Protein AF-A0A023G3I1-F1 (afdb_monomer_lite)

Structure (mmCIF, N/CA/C/O backbone):
data_AF-A0A023G3I1-F1
#
_entry.id   AF-A0A023G3I1-F1
#
loop_
_atom_site.group_PDB
_atom_site.id
_atom_site.type_symbol
_atom_site.label_atom_id
_atom_site.label_alt_id
_atom_site.label_comp_id
_atom_site.label_asym_id
_atom_site.label_entity_id
_atom_site.label_seq_id
_atom_site.pdbx_PDB_ins_code
_atom_site.Cartn_x
_atom_site.Cartn_y
_atom_site.Cartn_z
_atom_site.occupancy
_atom_site.B_iso_or_equiv
_atom_site.auth_seq_id
_atom_site.auth_comp_id
_atom_site.auth_asym_id
_atom_site.auth_atom_id
_atom_site.pdbx_PDB_model_num
ATOM 1 N N . MET A 1 1 ? 10.566 -3.984 13.134 1.00 73.31 1 MET A N 1
ATOM 2 C CA . MET A 1 1 ? 9.507 -3.634 12.156 1.00 73.31 1 MET A CA 1
ATOM 3 C C . MET A 1 1 ? 8.783 -4.906 11.711 1.00 73.31 1 MET A C 1
ATOM 5 O O . MET A 1 1 ? 9.075 -5.399 10.631 1.00 73.31 1 MET A O 1
ATOM 9 N N . LYS A 1 2 ? 7.915 -5.485 12.560 1.00 87.06 2 LYS A N 1
ATOM 10 C CA . LYS A 1 2 ? 7.161 -6.708 12.201 1.00 87.06 2 LYS A CA 1
ATOM 11 C C . LYS A 1 2 ? 6.083 -6.416 11.147 1.00 87.06 2 LYS A C 1
ATOM 13 O O . LYS A 1 2 ? 5.958 -7.167 10.194 1.00 87.06 2 LYS A O 1
ATOM 18 N N . VAL A 1 3 ? 5.395 -5.282 11.287 1.00 86.88 3 VAL A N 1
ATOM 19 C CA . VAL A 1 3 ? 4.489 -4.703 10.282 1.00 86.88 3 VAL A CA 1
ATOM 20 C C . VAL A 1 3 ? 5.181 -3.506 9.630 1.00 86.88 3 VAL A C 1
ATOM 22 O O . VAL A 1 3 ? 5.927 -2.775 10.297 1.00 86.88 3 VAL A O 1
ATOM 25 N N . ARG A 1 4 ? 4.988 -3.325 8.322 1.00 85.56 4 ARG A N 1
ATOM 26 C CA . ARG A 1 4 ? 5.581 -2.235 7.538 1.00 85.56 4 ARG A CA 1
ATOM 27 C C . ARG A 1 4 ? 4.666 -1.826 6.386 1.00 85.56 4 ARG A C 1
ATOM 29 O O . ARG A 1 4 ? 3.837 -2.616 5.969 1.00 85.56 4 ARG A O 1
ATOM 36 N N . GLY A 1 5 ? 4.916 -0.639 5.837 1.00 81.12 5 GLY A N 1
ATOM 37 C CA . GLY A 1 5 ? 4.054 -0.013 4.834 1.00 81.12 5 GLY A CA 1
ATOM 38 C C . GLY A 1 5 ? 3.003 0.854 5.518 1.00 81.12 5 GLY A C 1
ATOM 39 O O . GLY A 1 5 ? 2.384 0.421 6.489 1.00 81.12 5 GLY A O 1
ATOM 40 N N . ALA A 1 6 ? 2.884 2.112 5.089 1.00 77.44 6 ALA A N 1
ATOM 41 C CA . ALA A 1 6 ? 2.037 3.083 5.778 1.00 77.44 6 ALA A CA 1
ATOM 42 C C . ALA A 1 6 ? 0.559 2.639 5.847 1.00 77.44 6 ALA A C 1
ATOM 44 O O . ALA A 1 6 ? 0.009 2.694 6.951 1.00 77.44 6 ALA A O 1
ATOM 45 N N . PRO A 1 7 ? -0.046 2.093 4.770 1.00 83.25 7 PRO A N 1
ATOM 46 C CA . PRO A 1 7 ? -1.411 1.574 4.837 1.00 83.25 7 PRO A CA 1
ATOM 47 C C . PRO A 1 7 ? -1.536 0.355 5.762 1.00 83.25 7 PRO A C 1
ATOM 49 O O . PRO A 1 7 ? -2.374 0.348 6.660 1.00 83.25 7 PRO A O 1
ATOM 52 N N . ALA A 1 8 ? -0.639 -0.635 5.654 1.00 88.44 8 ALA A N 1
ATOM 53 C CA . ALA A 1 8 ? -0.682 -1.824 6.515 1.00 88.44 8 ALA A CA 1
ATOM 54 C C . ALA A 1 8 ? -0.529 -1.493 8.012 1.00 88.44 8 ALA A C 1
ATOM 56 O O . ALA A 1 8 ? -1.187 -2.099 8.854 1.00 88.44 8 ALA A O 1
ATOM 57 N N . ILE A 1 9 ? 0.315 -0.516 8.362 1.00 88.56 9 ILE A N 1
ATOM 58 C CA . ILE A 1 9 ? 0.455 -0.045 9.749 1.00 88.56 9 ILE A CA 1
ATOM 59 C C . ILE A 1 9 ? -0.865 0.549 10.256 1.00 88.56 9 ILE A C 1
ATOM 61 O O . ILE A 1 9 ? -1.265 0.247 11.379 1.00 88.56 9 ILE A O 1
ATOM 65 N N . ALA A 1 10 ? -1.540 1.365 9.442 1.00 89.62 10 ALA A N 1
ATOM 66 C CA . ALA A 1 10 ? -2.826 1.955 9.801 1.00 89.62 10 ALA A CA 1
ATOM 67 C C . ALA A 1 10 ? -3.911 0.883 9.987 1.00 89.62 10 ALA A C 1
ATOM 69 O O . ALA A 1 10 ? -4.636 0.923 10.978 1.00 89.62 10 ALA A O 1
ATOM 70 N N . MET A 1 11 ? -3.971 -0.112 9.098 1.00 94.00 11 MET A N 1
ATOM 71 C CA . MET A 1 11 ? -4.949 -1.202 9.191 1.00 94.00 11 MET A CA 1
ATOM 72 C C . MET A 1 11 ? -4.707 -2.103 10.400 1.00 94.00 11 MET A C 1
ATOM 74 O O . MET A 1 11 ? -5.644 -2.417 11.126 1.00 94.00 11 MET A O 1
ATOM 78 N N . VAL A 1 12 ? -3.453 -2.467 10.690 1.00 95.50 12 VAL A N 1
ATOM 79 C CA . VAL A 1 12 ? -3.134 -3.235 11.905 1.00 95.50 12 VAL A CA 1
ATOM 80 C C . VAL A 1 12 ? -3.493 -2.451 13.168 1.00 95.50 12 VAL A C 1
ATOM 82 O O . VAL A 1 12 ? -3.959 -3.046 14.135 1.00 95.50 12 VAL A O 1
ATOM 85 N N . ALA A 1 13 ? -3.311 -1.130 13.172 1.00 95.19 13 ALA A N 1
ATOM 86 C CA . ALA A 1 13 ? -3.709 -0.287 14.294 1.00 95.19 13 ALA A CA 1
ATOM 87 C C . ALA A 1 13 ? -5.241 -0.224 14.462 1.00 95.19 13 ALA A C 1
ATOM 89 O O . ALA A 1 13 ? -5.727 -0.410 15.576 1.00 95.19 13 ALA A O 1
ATOM 90 N N . ALA A 1 14 ? -5.994 -0.029 13.374 1.00 96.00 14 ALA A N 1
ATOM 91 C CA . ALA A 1 14 ? -7.459 0.000 13.392 1.00 96.00 14 ALA A CA 1
ATOM 92 C C . ALA A 1 14 ? -8.057 -1.344 13.842 1.00 96.00 14 ALA A C 1
ATOM 94 O O . ALA A 1 14 ? -8.864 -1.397 14.769 1.00 96.00 14 ALA A O 1
ATOM 95 N N . LEU A 1 15 ? -7.603 -2.447 13.243 1.00 97.38 15 LEU A N 1
ATOM 96 C CA . LEU A 1 15 ? -8.070 -3.793 13.582 1.00 97.38 15 LEU A CA 1
ATOM 97 C C . LEU A 1 15 ? -7.596 -4.235 14.970 1.00 97.38 15 LEU A C 1
ATOM 99 O O . LEU A 1 15 ? -8.317 -4.935 15.674 1.00 97.38 15 LEU A O 1
ATOM 103 N N . GLY A 1 16 ? -6.405 -3.806 15.393 1.00 97.38 16 GLY A N 1
ATOM 104 C CA . GLY A 1 16 ? -5.906 -4.034 16.747 1.00 97.38 16 GLY A CA 1
ATOM 105 C C . GLY A 1 16 ? -6.778 -3.355 17.802 1.00 97.38 16 GLY A C 1
ATOM 106 O O . GLY A 1 16 ? -7.106 -3.978 18.810 1.00 97.38 16 GLY A O 1
ATOM 107 N N . LEU A 1 17 ? -7.212 -2.116 17.541 1.00 97.31 17 LEU A N 1
ATOM 108 C CA . LEU A 1 17 ? -8.183 -1.415 18.379 1.00 97.31 17 LEU A CA 1
ATOM 109 C C . LEU A 1 17 ? -9.525 -2.159 18.414 1.00 97.31 17 LEU A C 1
ATOM 111 O O . LEU A 1 17 ? -10.039 -2.415 19.498 1.00 97.31 17 LEU A O 1
ATOM 115 N N . ALA A 1 18 ? -10.075 -2.549 17.261 1.00 97.25 18 ALA A N 1
ATOM 116 C CA . ALA A 1 18 ? -11.332 -3.300 17.204 1.00 97.25 18 ALA A CA 1
ATOM 117 C C . ALA A 1 18 ? -11.249 -4.624 17.988 1.00 97.25 18 ALA A C 1
ATOM 119 O O . ALA A 1 18 ? -12.118 -4.929 18.805 1.00 97.25 18 ALA A O 1
ATOM 120 N N . ALA A 1 19 ? -10.152 -5.370 17.828 1.00 97.56 19 ALA A N 1
ATOM 121 C CA . ALA A 1 19 ? -9.906 -6.604 18.566 1.00 97.56 19 ALA A CA 1
ATOM 122 C C . ALA A 1 19 ? -9.787 -6.376 20.085 1.00 97.56 19 ALA A C 1
ATOM 124 O O . ALA A 1 19 ? -10.274 -7.198 20.864 1.00 97.56 19 ALA A O 1
ATOM 125 N N . GLU A 1 20 ? -9.171 -5.271 20.523 1.00 97.38 20 GLU A N 1
ATOM 126 C CA . GLU A 1 20 ? -9.146 -4.879 21.938 1.00 97.38 20 GLU A CA 1
ATOM 127 C C . GLU A 1 20 ? -10.561 -4.577 22.450 1.00 97.38 20 GLU A C 1
ATOM 129 O O . GLU A 1 20 ? -10.958 -5.077 23.505 1.00 97.38 20 GLU A O 1
ATOM 134 N N . LEU A 1 21 ? -11.349 -3.806 21.697 1.00 96.56 21 LEU A N 1
ATOM 135 C CA . LEU A 1 21 ? -12.705 -3.414 22.087 1.00 96.56 21 LEU A CA 1
ATOM 136 C C . LEU A 1 21 ? -13.648 -4.612 22.230 1.00 96.56 21 LEU A C 1
ATOM 138 O O . LEU A 1 21 ? -14.442 -4.640 23.170 1.00 96.56 21 LEU A O 1
ATOM 142 N N . CYS A 1 22 ? -13.522 -5.618 21.362 1.00 93.19 22 CYS A N 1
ATOM 143 C CA . CYS A 1 22 ? -14.286 -6.866 21.447 1.00 93.19 22 CYS A CA 1
ATOM 144 C C . CYS A 1 22 ? -13.955 -7.701 22.695 1.00 93.19 22 CYS A C 1
ATOM 146 O O . CYS A 1 22 ? -14.758 -8.533 23.108 1.00 93.19 22 CYS A O 1
ATOM 148 N N . ARG A 1 23 ? -12.772 -7.505 23.291 1.00 94.38 23 ARG A N 1
ATOM 149 C CA . ARG A 1 23 ? -12.299 -8.251 24.471 1.00 94.38 23 ARG A CA 1
ATOM 150 C C . ARG A 1 23 ? -12.397 -7.461 25.772 1.00 94.38 23 ARG A C 1
ATOM 152 O O . ARG A 1 23 ? -12.208 -8.034 26.840 1.00 94.38 23 ARG A O 1
ATOM 159 N N . THR A 1 24 ? -12.634 -6.159 25.682 1.00 93.00 24 THR A N 1
ATOM 160 C CA . THR A 1 24 ? -12.740 -5.276 26.842 1.00 93.00 24 THR A CA 1
ATOM 161 C C . THR A 1 24 ? -14.155 -5.345 27.407 1.00 93.00 24 THR A C 1
ATOM 163 O O . THR A 1 24 ? -15.130 -5.403 26.654 1.00 93.00 24 THR A O 1
ATOM 166 N N . GLU A 1 25 ? -14.295 -5.317 28.731 1.00 95.31 25 GLU A N 1
ATOM 167 C CA . GLU A 1 25 ? -15.607 -5.178 29.371 1.00 95.31 25 GLU A CA 1
ATOM 168 C C . GLU A 1 25 ? -16.316 -3.910 28.877 1.00 95.31 25 GLU A C 1
ATOM 170 O O . GLU A 1 25 ? -15.683 -2.905 28.548 1.00 95.31 25 GLU A O 1
ATOM 175 N N . LEU A 1 26 ? -17.640 -3.978 28.731 1.00 94.00 26 LEU A N 1
ATOM 176 C CA . LEU A 1 26 ? -18.409 -2.855 28.200 1.00 94.00 26 LEU A CA 1
ATOM 177 C C . LEU A 1 26 ? -18.370 -1.688 29.193 1.00 94.00 26 LEU A C 1
ATOM 179 O O . LEU A 1 26 ? -18.782 -1.881 30.336 1.00 94.00 26 LEU A O 1
ATOM 183 N N . PRO A 1 27 ? -17.899 -0.493 28.781 1.00 94.44 27 PRO A N 1
ATOM 184 C CA . PRO A 1 27 ? -17.930 0.676 29.650 1.00 94.44 27 PRO A CA 1
ATOM 185 C C . PRO A 1 27 ? -19.356 1.025 30.082 1.00 94.44 27 PRO A C 1
ATOM 187 O O . PRO A 1 27 ? -20.324 0.712 29.383 1.00 94.44 27 PRO A O 1
ATOM 190 N N . SER A 1 28 ? -19.486 1.731 31.206 1.00 94.12 28 SER A N 1
ATOM 191 C CA . SER A 1 28 ? -20.797 2.051 31.791 1.00 94.12 28 SER A CA 1
ATOM 192 C C . SER A 1 28 ? -21.556 3.091 30.966 1.00 94.12 28 SER A C 1
ATOM 194 O O . SER A 1 28 ? -22.778 3.210 31.055 1.00 94.12 28 SER A O 1
ATOM 196 N N . SER A 1 29 ? -20.834 3.857 30.144 1.00 96.56 29 SER A N 1
ATOM 197 C CA . SER A 1 29 ? -21.391 4.923 29.324 1.00 96.56 29 SER A CA 1
ATOM 198 C C . SER A 1 29 ? -20.689 5.051 27.970 1.00 96.56 29 SER A C 1
ATOM 200 O O . SER A 1 29 ? -19.546 4.635 27.770 1.00 96.56 29 SER A O 1
ATOM 202 N N . ARG A 1 30 ? -21.373 5.693 27.015 1.00 96.75 30 ARG A N 1
ATOM 203 C CA . ARG A 1 30 ? -20.790 6.036 25.707 1.00 96.75 30 ARG A CA 1
ATOM 204 C C . ARG A 1 30 ? -19.636 7.030 25.821 1.00 96.75 30 ARG A C 1
ATOM 206 O O . ARG A 1 30 ? -18.701 6.955 25.033 1.00 96.75 30 ARG A O 1
ATOM 213 N N . ALA A 1 31 ? -19.685 7.924 26.808 1.00 96.44 31 ALA A N 1
ATOM 214 C CA . ALA A 1 31 ? -18.613 8.877 27.076 1.00 96.44 31 ALA A CA 1
ATOM 215 C C . ALA A 1 31 ? -17.332 8.166 27.541 1.00 96.44 31 ALA A C 1
ATOM 217 O O . ALA A 1 31 ? -16.248 8.476 27.053 1.00 96.44 31 ALA A O 1
ATOM 218 N N . GLU A 1 32 ? -17.455 7.164 28.417 1.00 97.31 32 GLU A N 1
ATOM 219 C CA . GLU A 1 32 ? -16.317 6.333 28.831 1.00 97.31 32 GLU A CA 1
ATOM 220 C C . GLU A 1 32 ? -15.738 5.531 27.664 1.00 97.31 32 GLU A C 1
ATOM 222 O O . GLU A 1 32 ? -14.518 5.485 27.502 1.00 97.31 32 GLU A O 1
ATOM 227 N N . LEU A 1 33 ? -16.593 4.942 26.818 1.00 97.88 33 LEU A N 1
ATOM 228 C CA . LEU A 1 33 ? -16.140 4.243 25.614 1.00 97.88 33 LEU A CA 1
ATOM 229 C C . LEU A 1 33 ? -15.404 5.192 24.657 1.00 97.88 33 LEU A C 1
ATOM 231 O O . LEU A 1 33 ? -14.330 4.848 24.165 1.00 97.88 33 LEU A O 1
ATOM 235 N N . ALA A 1 34 ? -15.933 6.396 24.431 1.00 97.94 34 ALA A N 1
ATOM 236 C CA . ALA A 1 34 ? -15.285 7.398 23.593 1.00 97.94 34 ALA A CA 1
ATOM 237 C C . ALA A 1 34 ? -13.909 7.803 24.140 1.00 97.94 34 ALA A C 1
ATOM 239 O O . ALA A 1 34 ? -12.920 7.787 23.407 1.00 97.94 34 ALA A O 1
ATOM 240 N N . ALA A 1 35 ? -13.820 8.097 25.441 1.00 97.88 35 ALA A N 1
ATOM 241 C CA . ALA A 1 35 ? -12.566 8.456 26.098 1.00 97.88 35 ALA A CA 1
ATOM 242 C C . ALA A 1 35 ? -11.530 7.321 26.031 1.00 97.88 35 ALA A C 1
ATOM 244 O O . ALA A 1 35 ? -10.345 7.568 25.787 1.00 97.88 35 ALA A O 1
ATOM 245 N N . LEU A 1 36 ? -11.970 6.069 26.205 1.00 97.69 36 LEU A N 1
ATOM 246 C CA . LEU A 1 36 ? -11.118 4.893 26.052 1.00 97.69 36 LEU A CA 1
ATOM 247 C C . LEU A 1 36 ? -10.544 4.806 24.634 1.00 97.69 36 LEU A C 1
ATOM 249 O O . LEU A 1 36 ? -9.332 4.638 24.483 1.00 97.69 36 LEU A O 1
ATOM 253 N N . VAL A 1 37 ? -11.394 4.936 23.612 1.00 98.06 37 VAL A N 1
ATOM 254 C CA . VAL A 1 37 ? -10.972 4.839 22.210 1.00 98.06 37 VAL A CA 1
ATOM 255 C C . VAL A 1 37 ? -10.009 5.965 21.847 1.00 98.06 37 VAL A C 1
ATOM 257 O O . VAL A 1 37 ? -8.931 5.679 21.329 1.00 98.06 37 VAL A O 1
ATOM 260 N N . HIS A 1 38 ? -10.317 7.218 22.190 1.00 98.25 38 HIS A N 1
ATOM 261 C CA . HIS A 1 38 ? -9.416 8.351 21.941 1.00 98.25 38 HIS A CA 1
ATOM 262 C C . HIS A 1 38 ? -8.043 8.149 22.580 1.00 98.25 38 HIS A C 1
ATOM 264 O O . HIS A 1 38 ? -7.023 8.281 21.905 1.00 98.25 38 HIS A O 1
ATOM 270 N N . LYS A 1 39 ? -8.000 7.688 23.836 1.00 97.94 39 LYS A N 1
ATOM 271 C CA . LYS A 1 39 ? -6.738 7.356 24.514 1.00 97.94 39 LYS A CA 1
ATOM 272 C C . LYS A 1 39 ? -5.925 6.300 23.754 1.00 97.94 39 LYS A C 1
ATOM 274 O O . LYS A 1 39 ? -4.696 6.377 23.718 1.00 97.94 39 LYS A O 1
ATOM 279 N N . ARG A 1 40 ? -6.579 5.294 23.160 1.00 97.50 40 ARG A N 1
ATOM 280 C CA . ARG A 1 40 ? -5.902 4.269 22.345 1.00 97.50 40 ARG A CA 1
ATOM 281 C C . ARG A 1 40 ? -5.410 4.818 21.017 1.00 97.50 40 ARG A C 1
ATOM 283 O O . ARG A 1 40 ? -4.278 4.528 20.640 1.00 97.50 40 ARG A O 1
ATOM 290 N N . LEU A 1 41 ? -6.212 5.635 20.341 1.00 96.44 41 LEU A N 1
ATOM 291 C CA . LEU A 1 41 ? -5.818 6.297 19.099 1.00 96.44 41 LEU A CA 1
ATOM 292 C C . LEU A 1 41 ? -4.606 7.215 19.316 1.00 96.44 41 LEU A C 1
ATOM 294 O O . LEU A 1 41 ? -3.661 7.182 18.526 1.00 96.44 41 LEU A O 1
ATOM 298 N N . ASP A 1 42 ? -4.580 7.966 20.419 1.00 95.06 42 ASP A N 1
ATOM 299 C CA . ASP A 1 42 ? -3.438 8.795 20.816 1.00 95.06 42 ASP A CA 1
ATOM 300 C C . ASP A 1 42 ? -2.174 7.974 21.040 1.00 95.06 42 ASP A C 1
ATOM 302 O O . ASP A 1 42 ? -1.121 8.303 20.492 1.00 95.06 42 ASP A O 1
ATOM 306 N N . TYR A 1 43 ? -2.285 6.862 21.767 1.00 95.69 43 TYR A N 1
ATOM 307 C CA . TYR A 1 43 ? -1.167 5.947 21.956 1.00 95.69 43 TYR A CA 1
ATOM 308 C C . TYR A 1 43 ? -0.672 5.358 20.626 1.00 95.69 43 TYR A C 1
ATOM 310 O O . TYR A 1 43 ? 0.529 5.391 20.349 1.00 95.69 43 TYR A O 1
ATOM 318 N N . LEU A 1 44 ? -1.575 4.877 19.764 1.00 94.56 44 LEU A N 1
ATOM 319 C CA . LEU A 1 44 ? -1.226 4.275 18.474 1.00 94.56 44 LEU A CA 1
ATOM 320 C C . LEU A 1 44 ? -0.454 5.250 17.577 1.00 94.56 44 LEU A C 1
ATOM 322 O O . LEU A 1 44 ? 0.553 4.846 16.986 1.00 94.56 44 LEU A O 1
ATOM 326 N N . LYS A 1 45 ? -0.844 6.534 17.537 1.00 90.81 45 LYS A N 1
ATOM 327 C CA . LYS A 1 45 ? -0.146 7.590 16.772 1.00 90.81 45 LYS A CA 1
ATOM 328 C C . LYS A 1 45 ? 1.338 7.725 17.139 1.00 90.81 45 LYS A C 1
ATOM 330 O O . LYS A 1 45 ? 2.145 8.058 16.272 1.00 90.81 45 LYS A O 1
ATOM 335 N N . THR A 1 46 ? 1.727 7.416 18.378 1.00 90.62 46 THR A N 1
ATOM 336 C CA . THR A 1 46 ? 3.133 7.512 18.824 1.00 90.62 46 THR A CA 1
ATOM 337 C C . THR A 1 46 ? 4.054 6.454 18.204 1.00 90.62 46 THR A C 1
ATOM 339 O O . THR A 1 46 ? 5.273 6.613 18.212 1.00 90.62 46 THR A O 1
ATOM 342 N N . SER A 1 47 ? 3.497 5.382 17.629 1.00 89.56 47 SER A N 1
ATOM 343 C CA . SER A 1 47 ? 4.283 4.235 17.158 1.00 89.56 47 SER A CA 1
ATOM 344 C C . SER A 1 47 ? 5.155 4.534 15.930 1.00 89.56 47 SER A C 1
ATOM 346 O O . SER A 1 47 ? 6.264 4.002 15.823 1.00 89.56 47 SER A O 1
ATOM 348 N N . ARG A 1 48 ? 4.672 5.361 14.988 1.00 80.69 48 ARG A N 1
ATOM 349 C CA . ARG A 1 48 ? 5.365 5.713 13.732 1.00 80.69 48 ARG A CA 1
ATOM 350 C C . ARG A 1 48 ? 4.940 7.096 13.203 1.00 80.69 48 ARG A C 1
ATOM 352 O O . ARG A 1 48 ? 4.102 7.171 12.305 1.00 80.69 48 ARG A O 1
ATOM 359 N N . PRO A 1 49 ? 5.570 8.192 13.665 1.00 70.69 49 PRO A N 1
ATOM 360 C CA . PRO A 1 49 ? 5.143 9.561 13.342 1.00 70.69 49 PRO A CA 1
ATOM 361 C C . PRO A 1 49 ? 5.331 9.967 11.869 1.00 70.69 49 PRO A C 1
ATOM 363 O O . PRO A 1 49 ? 4.787 10.973 11.427 1.00 70.69 49 PRO A O 1
ATOM 366 N N . THR A 1 50 ? 6.090 9.202 11.078 1.00 66.44 50 THR A N 1
ATOM 367 C CA . THR A 1 50 ? 6.304 9.496 9.652 1.00 66.44 50 THR A CA 1
ATOM 368 C C . THR A 1 50 ? 5.182 8.991 8.742 1.00 66.44 50 THR A C 1
ATOM 370 O O . THR A 1 50 ? 5.046 9.494 7.627 1.00 66.44 50 THR A O 1
ATOM 373 N N . ALA A 1 51 ? 4.368 8.028 9.192 1.00 67.88 51 ALA A N 1
ATOM 374 C CA . ALA A 1 51 ? 3.303 7.425 8.394 1.00 67.88 51 ALA A CA 1
ATOM 375 C C . ALA A 1 51 ? 1.999 8.226 8.534 1.00 67.88 51 ALA A C 1
ATOM 377 O O . ALA A 1 51 ? 1.268 8.065 9.510 1.00 67.88 51 ALA A O 1
ATOM 378 N N . VAL A 1 52 ? 1.689 9.067 7.544 1.00 77.31 52 VAL A N 1
ATOM 379 C CA . VAL A 1 52 ? 0.486 9.919 7.572 1.00 77.31 52 VAL A CA 1
ATOM 380 C C . VAL A 1 52 ? -0.810 9.100 7.617 1.00 77.31 52 VAL A C 1
ATOM 382 O O . VAL A 1 52 ? -1.739 9.484 8.318 1.00 77.31 52 VAL A O 1
ATOM 385 N N . ASN A 1 53 ? -0.839 7.915 6.993 1.00 80.75 53 ASN A N 1
ATOM 386 C CA . ASN A 1 53 ? -1.991 7.006 7.020 1.00 80.75 53 ASN A CA 1
ATOM 387 C C . ASN A 1 53 ? -2.431 6.637 8.443 1.00 80.75 53 ASN A C 1
ATOM 389 O O . ASN A 1 53 ? -3.621 6.486 8.696 1.00 80.75 53 ASN A O 1
ATOM 393 N N . LEU A 1 54 ? -1.490 6.517 9.386 1.00 84.50 54 LEU A N 1
ATOM 394 C CA . LEU A 1 54 ? -1.813 6.206 10.778 1.00 84.50 54 LEU A CA 1
ATOM 395 C C . LEU A 1 54 ? -2.523 7.381 11.462 1.00 84.50 54 LEU A C 1
ATOM 397 O O . LEU A 1 54 ? -3.497 7.178 12.183 1.00 84.50 54 LEU A O 1
ATOM 401 N N . ALA A 1 55 ? -2.058 8.607 11.211 1.00 86.19 55 ALA A N 1
ATOM 402 C CA . ALA A 1 55 ? -2.696 9.816 11.720 1.00 86.19 55 ALA A CA 1
ATOM 403 C C . ALA A 1 55 ? -4.076 10.037 11.080 1.00 86.19 55 ALA A C 1
ATOM 405 O O . ALA A 1 55 ? -5.030 10.338 11.794 1.00 86.19 55 ALA A O 1
ATOM 406 N N . ASN A 1 56 ? -4.200 9.814 9.767 1.00 86.31 56 ASN A N 1
ATOM 407 C CA . ASN A 1 56 ? -5.465 9.903 9.036 1.00 86.31 56 ASN A CA 1
ATOM 408 C C . ASN A 1 56 ? -6.486 8.889 9.561 1.00 86.31 56 ASN A C 1
ATOM 410 O O . ASN A 1 56 ? -7.621 9.261 9.857 1.00 86.31 56 ASN A O 1
ATOM 414 N N . MET A 1 57 ? -6.064 7.634 9.747 1.00 92.00 57 MET A N 1
ATOM 415 C CA . MET A 1 57 ? -6.894 6.582 10.332 1.00 92.00 57 MET A CA 1
ATOM 416 C C . MET A 1 57 ? -7.366 6.965 11.735 1.00 92.00 57 MET A C 1
ATOM 418 O O . MET A 1 57 ? -8.560 6.904 12.018 1.00 92.00 57 MET A O 1
ATOM 422 N N . ALA A 1 58 ? -6.456 7.439 12.591 1.00 93.75 58 ALA A N 1
ATOM 423 C CA . ALA A 1 58 ? -6.807 7.854 13.943 1.00 93.75 58 ALA A CA 1
ATOM 424 C C . ALA A 1 58 ? -7.781 9.043 13.958 1.00 93.75 58 ALA A C 1
ATOM 426 O O . ALA A 1 58 ? -8.734 9.047 14.731 1.00 93.75 58 ALA A O 1
ATOM 427 N N . ALA A 1 59 ? -7.589 10.031 13.082 1.00 93.25 59 ALA A N 1
ATOM 428 C CA . ALA A 1 59 ? -8.507 11.159 12.954 1.00 93.25 59 ALA A CA 1
ATOM 429 C C . ALA A 1 59 ? -9.893 10.718 12.455 1.00 93.25 59 ALA A C 1
ATOM 431 O O . ALA A 1 59 ? -10.910 11.229 12.920 1.00 93.25 59 ALA A O 1
ATOM 432 N N . HIS A 1 60 ? -9.943 9.767 11.521 1.00 93.31 60 HIS A N 1
ATOM 433 C CA . HIS A 1 60 ? -11.189 9.219 10.990 1.00 93.31 60 HIS A CA 1
ATOM 434 C C . HIS A 1 60 ? -11.989 8.445 12.041 1.00 93.31 60 HIS A C 1
ATOM 436 O O . HIS A 1 60 ? -13.161 8.754 12.274 1.00 93.31 60 HIS A O 1
ATOM 442 N N . LEU A 1 61 ? -11.348 7.504 12.739 1.00 96.19 61 LEU A N 1
ATOM 443 C CA . LEU A 1 61 ? -11.997 6.772 13.827 1.00 96.19 61 LEU A CA 1
ATOM 444 C C . LEU A 1 61 ? -12.382 7.701 14.982 1.00 96.19 61 LEU A C 1
ATOM 446 O O . LEU A 1 61 ? -13.475 7.559 15.520 1.00 96.19 61 LEU A O 1
ATOM 450 N N . GLY A 1 62 ? -11.551 8.694 15.316 1.00 97.38 62 GLY A N 1
ATOM 451 C CA . GLY A 1 62 ? -11.873 9.699 16.332 1.00 97.38 62 GLY A CA 1
ATOM 452 C C . GLY A 1 62 ? -13.164 10.461 16.015 1.00 97.38 62 GLY A C 1
ATOM 453 O O . GLY A 1 62 ? -14.077 10.487 16.836 1.00 97.38 62 GLY A O 1
ATOM 454 N N . ARG A 1 63 ? -13.306 10.982 14.786 1.00 97.81 63 ARG A N 1
ATOM 455 C CA . ARG A 1 63 ? -14.549 11.646 14.341 1.00 97.81 63 ARG A CA 1
ATOM 456 C C . ARG A 1 63 ? -15.761 10.714 14.371 1.00 97.81 63 ARG A C 1
ATOM 458 O O . ARG A 1 63 ? -16.862 11.139 14.729 1.00 97.81 63 ARG A O 1
ATOM 465 N N . THR A 1 64 ? -15.568 9.452 13.991 1.00 97.19 64 THR A N 1
ATOM 466 C CA . THR A 1 64 ? -16.627 8.433 14.030 1.00 97.19 64 THR A CA 1
ATOM 467 C C . THR A 1 64 ? -17.101 8.206 15.464 1.00 97.19 64 THR A C 1
ATOM 469 O O . THR A 1 64 ? -18.300 8.237 15.738 1.00 97.19 64 THR A O 1
ATOM 472 N N . VAL A 1 65 ? -16.164 8.066 16.402 1.00 97.69 65 VAL A N 1
ATOM 473 C CA . VAL A 1 65 ? -16.435 7.912 17.836 1.00 97.69 65 VAL A CA 1
ATOM 474 C C . VAL A 1 65 ? -17.194 9.116 18.388 1.00 97.69 65 VAL A C 1
ATOM 476 O O . VAL A 1 65 ? -18.214 8.924 19.048 1.00 97.69 65 VAL A O 1
ATOM 479 N N . ASP A 1 66 ? -16.753 10.337 18.081 1.00 97.56 66 ASP A N 1
ATOM 480 C CA . ASP A 1 66 ? -17.409 11.569 18.541 1.00 97.56 66 ASP A CA 1
ATOM 481 C C . ASP A 1 66 ? -18.855 11.660 18.042 1.00 97.56 66 ASP A C 1
ATOM 483 O O . ASP A 1 66 ? -19.777 11.959 18.805 1.00 97.56 66 ASP A O 1
ATOM 487 N N . THR A 1 67 ? -19.072 11.309 16.773 1.00 97.56 67 THR A N 1
ATOM 488 C CA . THR A 1 67 ? -20.404 11.279 16.157 1.00 97.56 67 THR A CA 1
ATOM 489 C C . THR A 1 67 ? -21.312 10.251 16.841 1.00 97.56 67 THR A C 1
ATOM 491 O O . THR A 1 67 ? -22.465 10.541 17.173 1.00 97.56 67 THR A O 1
ATOM 494 N N . LEU A 1 68 ? -20.808 9.040 17.099 1.00 97.31 68 LEU A N 1
ATOM 495 C CA . LEU A 1 68 ? -21.577 7.973 17.748 1.00 97.31 68 LEU A CA 1
ATOM 496 C C . LEU A 1 68 ? -21.862 8.269 19.230 1.00 97.31 68 LEU A C 1
ATOM 498 O O . LEU A 1 68 ? -22.941 7.931 19.733 1.00 97.31 68 LEU A O 1
ATOM 502 N N . ALA A 1 69 ? -20.942 8.942 19.926 1.00 96.19 69 ALA A N 1
ATOM 503 C CA . ALA A 1 69 ? -21.105 9.344 21.322 1.00 96.19 69 ALA A CA 1
ATOM 504 C C . ALA A 1 69 ? -22.274 10.324 21.520 1.00 96.19 69 ALA A C 1
ATOM 506 O O . ALA A 1 69 ? -22.920 10.306 22.568 1.00 96.19 69 ALA A O 1
ATOM 507 N N . GLN A 1 70 ? -22.587 11.134 20.504 1.00 95.12 70 GLN A N 1
ATOM 508 C CA . GLN A 1 70 ? -23.672 12.121 20.533 1.00 95.12 70 GLN A CA 1
ATOM 509 C C . GLN A 1 70 ? -25.012 11.579 20.001 1.00 95.12 70 GLN A C 1
ATOM 511 O O . GLN A 1 70 ? -26.051 12.218 20.153 1.00 95.12 70 GLN A O 1
ATOM 516 N N . LYS A 1 71 ? -25.039 10.380 19.404 1.00 94.88 71 LYS A N 1
ATOM 517 C CA . LYS A 1 71 ? -26.240 9.825 18.752 1.00 94.88 71 LYS A CA 1
ATOM 518 C C . LYS A 1 71 ? -27.322 9.398 19.754 1.00 94.88 71 LYS A C 1
ATOM 520 O O . LYS A 1 71 ? -27.133 8.435 20.491 1.00 94.88 71 LYS A O 1
ATOM 525 N N . ASN A 1 72 ? -28.469 10.070 19.796 1.00 92.38 72 ASN A N 1
ATOM 526 C CA . ASN A 1 72 ? -29.548 9.724 20.735 1.00 92.38 72 ASN A CA 1
ATOM 527 C C . ASN A 1 72 ? -30.041 8.275 20.563 1.00 92.38 72 ASN A C 1
ATOM 529 O O . ASN A 1 72 ? -30.168 7.782 19.445 1.00 92.38 72 ASN A O 1
ATOM 533 N N . GLY A 1 73 ? -30.314 7.595 21.682 1.00 92.44 73 GLY A N 1
ATOM 534 C CA . GLY A 1 73 ? -30.846 6.226 21.695 1.00 92.44 73 GLY A CA 1
ATOM 535 C C . GLY A 1 73 ? -29.849 5.115 21.332 1.00 92.44 73 GLY A C 1
ATOM 536 O O . GLY A 1 73 ? -30.233 3.949 21.324 1.00 92.44 73 GLY A O 1
ATOM 537 N N . LEU A 1 74 ? -28.580 5.434 21.052 1.00 96.56 74 LEU A N 1
ATOM 538 C CA . LEU A 1 74 ? -27.555 4.424 20.783 1.00 96.56 74 LEU A CA 1
ATOM 539 C C . LEU A 1 74 ? -27.068 3.792 22.097 1.00 96.56 74 LEU A C 1
ATOM 541 O O . LEU A 1 74 ? -26.638 4.500 23.010 1.00 96.56 74 LEU A O 1
ATOM 545 N N . SER A 1 75 ? -27.109 2.463 22.193 1.00 97.56 75 SER A N 1
ATOM 546 C CA . SER A 1 75 ? -26.533 1.741 23.334 1.00 97.56 75 SER A CA 1
ATOM 547 C C . SER A 1 75 ? -25.001 1.729 23.268 1.00 97.56 75 SER A C 1
ATOM 549 O O . SER A 1 75 ? -24.411 1.905 22.200 1.00 97.56 75 SER A O 1
ATOM 551 N N . VAL A 1 76 ? -24.332 1.494 24.403 1.00 97.50 76 VAL A N 1
ATOM 552 C CA . VAL A 1 76 ? -22.859 1.378 24.433 1.00 97.50 76 VAL A CA 1
ATOM 553 C C . VAL A 1 76 ? -22.387 0.197 23.574 1.00 97.50 76 VAL A C 1
ATOM 555 O O . VAL A 1 76 ? -21.400 0.320 22.854 1.00 97.50 76 VAL A O 1
ATOM 558 N N . GLN A 1 77 ? -23.127 -0.919 23.584 1.00 97.62 77 GLN A N 1
ATOM 559 C CA . GLN A 1 77 ? -22.821 -2.087 22.755 1.00 97.62 77 GLN A CA 1
ATOM 560 C C . GLN A 1 77 ? -22.944 -1.761 21.260 1.00 97.62 77 GLN A C 1
ATOM 562 O O . GLN A 1 77 ? -22.004 -1.999 20.513 1.00 97.62 77 GLN A O 1
ATOM 567 N N . ALA A 1 78 ? -24.036 -1.117 20.836 1.00 97.81 78 ALA A N 1
ATOM 568 C CA . ALA A 1 78 ? -24.206 -0.726 19.436 1.00 97.81 78 ALA A CA 1
ATOM 569 C C . ALA A 1 78 ? -23.149 0.297 18.980 1.00 97.81 78 ALA A C 1
ATOM 571 O O . ALA A 1 78 ? -22.728 0.282 17.826 1.00 97.81 78 ALA A O 1
ATOM 572 N N . MET A 1 79 ? -22.696 1.180 19.878 1.00 97.94 79 MET A N 1
ATOM 573 C CA . MET A 1 79 ? -21.581 2.088 19.603 1.00 97.94 79 MET A CA 1
ATOM 574 C C . MET A 1 79 ? -20.266 1.332 19.392 1.00 97.94 79 MET A C 1
ATOM 576 O O . MET A 1 79 ? -19.556 1.627 18.435 1.00 97.94 79 MET A O 1
ATOM 580 N N . ARG A 1 80 ? -19.949 0.354 20.249 1.00 98.06 80 ARG A N 1
ATOM 581 C CA . ARG A 1 80 ? -18.779 -0.518 20.072 1.00 98.06 80 ARG A CA 1
ATOM 582 C C . ARG A 1 80 ? -18.841 -1.249 18.733 1.00 98.06 80 ARG A C 1
ATOM 584 O O . ARG A 1 80 ? -17.867 -1.200 17.990 1.00 98.06 80 ARG A O 1
ATOM 591 N N . ASP A 1 81 ? -19.972 -1.880 18.431 1.00 97.81 81 ASP A N 1
ATOM 592 C CA . ASP A 1 81 ? -20.147 -2.662 17.204 1.00 97.81 81 ASP A CA 1
ATOM 593 C C . ASP A 1 81 ? -19.972 -1.783 15.960 1.00 97.81 81 ASP A C 1
ATOM 595 O O . ASP A 1 81 ? -19.305 -2.183 15.011 1.00 97.81 81 ASP A O 1
ATOM 599 N N . ALA A 1 82 ? -20.479 -0.546 15.993 1.00 97.94 82 ALA A N 1
ATOM 600 C CA . ALA A 1 82 ? -20.274 0.420 14.919 1.00 97.94 82 ALA A CA 1
ATOM 601 C C . ALA A 1 82 ? -18.800 0.841 14.761 1.00 97.94 82 ALA A C 1
ATOM 603 O O . ALA A 1 82 ? -18.329 0.969 13.636 1.00 97.94 82 ALA A O 1
ATOM 604 N N . ILE A 1 83 ? -18.054 1.027 15.857 1.00 97.88 83 ILE A N 1
ATOM 605 C CA . ILE A 1 83 ? -16.615 1.351 15.801 1.00 97.88 83 ILE A CA 1
ATOM 606 C C . ILE A 1 83 ? -15.814 0.175 15.224 1.00 97.88 83 ILE A C 1
ATOM 608 O O . ILE A 1 83 ? -14.931 0.385 14.393 1.00 97.88 83 ILE A O 1
ATOM 612 N N . CYS A 1 84 ? -16.122 -1.058 15.641 1.00 97.62 84 CYS A N 1
ATOM 613 C CA . CYS A 1 84 ? -15.485 -2.258 15.096 1.00 97.62 84 CYS A CA 1
ATOM 614 C C . CYS A 1 84 ? -15.813 -2.439 13.608 1.00 97.62 84 CYS A C 1
ATOM 616 O O . CYS A 1 84 ? -14.903 -2.652 12.811 1.00 97.62 84 CYS A O 1
ATOM 618 N N . GLY A 1 85 ? -17.084 -2.272 13.229 1.00 97.62 85 GLY A N 1
ATOM 619 C CA . GLY A 1 85 ? -17.521 -2.338 11.835 1.00 97.62 85 GLY A CA 1
ATOM 620 C C . GLY A 1 85 ? -16.866 -1.273 10.955 1.00 97.62 85 GLY A C 1
ATOM 621 O O . GLY A 1 85 ? -16.490 -1.567 9.824 1.00 97.62 85 GLY A O 1
ATOM 622 N N . GLU A 1 86 ? -16.646 -0.062 11.475 1.00 97.25 86 GLU A N 1
ATOM 623 C CA . GLU A 1 86 ? -15.893 0.974 10.761 1.00 97.25 86 GLU A CA 1
ATOM 624 C C . GLU A 1 86 ? -14.441 0.536 10.520 1.00 97.25 86 GLU A C 1
ATOM 626 O O . GLU A 1 86 ? -13.959 0.597 9.393 1.00 97.25 86 GLU A O 1
ATOM 631 N N . ALA A 1 87 ? -13.749 0.030 11.546 1.00 95.44 87 ALA A N 1
ATOM 632 C CA . ALA A 1 87 ? -12.370 -0.445 11.412 1.00 95.44 87 ALA A CA 1
ATOM 633 C C . ALA A 1 87 ? -12.231 -1.607 10.405 1.00 95.44 87 ALA A C 1
ATOM 635 O O . ALA A 1 87 ? -11.261 -1.652 9.646 1.00 95.44 87 ALA A O 1
ATOM 636 N N . GLU A 1 88 ? -13.197 -2.527 10.367 1.00 95.00 88 GLU A N 1
ATOM 637 C CA . GLU A 1 88 ? -13.275 -3.594 9.360 1.00 95.00 88 GLU A CA 1
ATOM 638 C C . GLU A 1 88 ? -13.565 -3.037 7.958 1.00 95.00 88 GLU A C 1
ATOM 640 O O . GLU A 1 88 ? -12.925 -3.437 6.981 1.00 95.00 88 GLU A O 1
ATOM 645 N N . GLY A 1 89 ? -14.475 -2.065 7.857 1.00 93.50 89 GLY A N 1
ATOM 646 C CA . GLY A 1 89 ? -14.794 -1.364 6.616 1.00 93.50 89 GLY A CA 1
ATOM 647 C C . GLY A 1 89 ? -13.581 -0.658 6.008 1.00 93.50 89 GLY A C 1
ATOM 648 O O . GLY A 1 89 ? -13.379 -0.720 4.794 1.00 93.50 89 GLY A O 1
ATOM 649 N N . MET A 1 90 ? -12.714 -0.073 6.841 1.00 90.56 90 MET A N 1
ATOM 650 C CA . MET A 1 90 ? -11.462 0.548 6.393 1.00 90.56 90 MET A CA 1
ATOM 651 C C . MET A 1 90 ? -10.521 -0.447 5.700 1.00 90.56 90 MET A C 1
ATOM 653 O O . MET A 1 90 ? -9.890 -0.089 4.706 1.00 90.56 90 MET A O 1
ATOM 657 N N . LEU A 1 91 ? -10.445 -1.699 6.174 1.00 89.31 91 LEU A N 1
ATOM 658 C CA . LEU A 1 91 ? -9.631 -2.740 5.536 1.00 89.31 91 LEU A CA 1
ATOM 659 C C . LEU A 1 91 ? -10.145 -3.053 4.126 1.00 89.31 91 LEU A C 1
ATOM 661 O O . LEU A 1 91 ? -9.364 -3.094 3.174 1.00 89.31 91 LEU A O 1
ATOM 665 N N . ALA A 1 92 ? -11.456 -3.268 3.993 1.00 88.38 92 ALA A N 1
ATOM 666 C CA . ALA A 1 92 ? -12.081 -3.548 2.703 1.00 88.38 92 ALA A CA 1
ATOM 667 C C . ALA A 1 92 ? -11.909 -2.372 1.727 1.00 88.38 92 ALA A C 1
ATOM 669 O O . ALA A 1 92 ? -11.604 -2.584 0.551 1.00 88.38 92 ALA A O 1
ATOM 670 N N . ALA A 1 93 ? -12.040 -1.140 2.228 1.00 86.19 93 ALA A N 1
ATOM 671 C CA . ALA A 1 93 ? -11.819 0.073 1.452 1.00 86.19 93 ALA A CA 1
ATOM 672 C C . ALA A 1 93 ? -10.367 0.195 0.955 1.00 86.19 93 ALA A C 1
ATOM 674 O O . ALA A 1 93 ? -10.165 0.495 -0.220 1.00 86.19 93 ALA A O 1
ATOM 675 N N . ASP A 1 94 ? -9.359 -0.100 1.790 1.00 84.69 94 ASP A N 1
ATOM 676 C CA . ASP A 1 94 ? -7.946 -0.063 1.370 1.00 84.69 94 ASP A CA 1
ATOM 677 C C . ASP A 1 94 ? -7.661 -1.090 0.262 1.00 84.69 94 ASP A C 1
ATOM 679 O O . ASP A 1 94 ? -7.014 -0.769 -0.734 1.00 84.69 94 ASP A O 1
ATOM 683 N N . VAL A 1 95 ? -8.201 -2.312 0.368 1.00 86.88 95 VAL A N 1
ATOM 684 C CA . VAL A 1 95 ? -8.068 -3.331 -0.692 1.00 86.88 95 VAL A CA 1
ATOM 685 C C . VAL A 1 95 ? -8.705 -2.860 -2.002 1.00 86.88 95 VAL A C 1
ATOM 687 O O . VAL A 1 95 ? -8.078 -2.979 -3.058 1.00 86.88 95 VAL A O 1
ATOM 690 N N . ALA A 1 96 ? -9.920 -2.307 -1.947 1.00 84.44 96 ALA A N 1
ATOM 691 C CA . ALA A 1 96 ? -10.611 -1.797 -3.129 1.00 84.44 96 ALA A CA 1
ATOM 692 C C . ALA A 1 96 ? -9.842 -0.637 -3.787 1.00 84.44 96 ALA A C 1
ATOM 694 O O . ALA A 1 96 ? -9.664 -0.633 -5.008 1.00 84.44 96 ALA A O 1
ATOM 695 N N . ALA A 1 97 ? -9.313 0.292 -2.985 1.00 82.44 97 ALA A N 1
ATOM 696 C CA . ALA A 1 97 ? -8.488 1.398 -3.462 1.00 82.44 97 ALA A CA 1
ATOM 697 C C . ALA A 1 97 ? -7.197 0.897 -4.131 1.00 82.44 97 ALA A C 1
ATOM 699 O O . ALA A 1 97 ? -6.853 1.336 -5.227 1.00 82.44 97 ALA A O 1
ATOM 700 N N . ASN A 1 98 ? -6.511 -0.086 -3.536 1.00 82.56 98 ASN A N 1
ATOM 701 C CA . ASN A 1 98 ? -5.310 -0.699 -4.116 1.00 82.56 98 ASN A CA 1
ATOM 702 C C . ASN A 1 98 ? -5.597 -1.374 -5.472 1.00 82.56 98 ASN A C 1
ATOM 704 O O . ASN A 1 98 ? -4.822 -1.239 -6.423 1.00 82.56 98 ASN A O 1
ATOM 708 N N . GLN A 1 99 ? -6.734 -2.066 -5.599 1.00 87.81 99 GLN A N 1
ATOM 709 C CA . GLN A 1 99 ? -7.168 -2.657 -6.870 1.00 87.81 99 GLN A CA 1
ATOM 710 C C . GLN A 1 99 ? -7.497 -1.590 -7.924 1.00 87.81 99 GLN A C 1
ATOM 712 O O . GLN A 1 99 ? -7.108 -1.734 -9.087 1.00 87.81 99 GLN A O 1
ATOM 717 N N . ALA A 1 100 ? -8.178 -0.509 -7.531 1.00 81.69 100 ALA A N 1
ATOM 718 C CA . ALA A 1 100 ? -8.494 0.612 -8.414 1.00 81.69 100 ALA A CA 1
ATOM 719 C C . ALA A 1 100 ? -7.220 1.304 -8.918 1.00 81.69 100 ALA A C 1
ATOM 721 O O . ALA A 1 100 ? -7.057 1.503 -10.121 1.00 81.69 100 ALA A O 1
ATOM 722 N N . ILE A 1 101 ? -6.276 1.569 -8.016 1.00 82.25 101 ILE A N 1
ATOM 723 C CA . ILE A 1 101 ? -4.927 2.049 -8.321 1.00 82.25 101 ILE A CA 1
ATOM 724 C C . ILE A 1 101 ? -4.242 1.157 -9.362 1.00 82.25 101 ILE A C 1
ATOM 726 O O . ILE A 1 101 ? -3.707 1.661 -10.351 1.00 82.25 101 ILE A O 1
ATOM 730 N N . GLY A 1 102 ? -4.268 -0.164 -9.160 1.00 84.19 102 GLY A N 1
ATOM 731 C CA . GLY A 1 102 ? -3.667 -1.110 -10.093 1.00 84.19 102 GLY A CA 1
ATOM 732 C C . GLY A 1 102 ? -4.300 -1.042 -11.477 1.00 84.19 102 GLY A C 1
ATOM 733 O O . GLY A 1 102 ? -3.581 -0.988 -12.475 1.00 84.19 102 GLY A O 1
ATOM 734 N N . ARG A 1 103 ? -5.638 -0.994 -11.533 1.00 89.31 103 ARG A N 1
ATOM 735 C CA . ARG A 1 103 ? -6.416 -0.839 -12.769 1.00 89.31 103 ARG A CA 1
ATOM 736 C C . ARG A 1 103 ? -6.047 0.439 -13.516 1.00 89.31 103 ARG A C 1
ATOM 738 O O . ARG A 1 103 ? -5.564 0.347 -14.641 1.00 89.31 103 ARG A O 1
ATOM 745 N N . TYR A 1 104 ? -6.216 1.598 -12.885 1.00 81.69 104 TYR A N 1
ATOM 746 C CA . TYR A 1 104 ? -5.979 2.888 -13.533 1.00 81.69 104 TYR A CA 1
ATOM 747 C C . TYR A 1 104 ? -4.513 3.082 -13.922 1.00 81.69 104 TYR A C 1
ATOM 749 O O . TYR A 1 104 ? -4.224 3.558 -15.017 1.00 81.69 104 TYR A O 1
ATOM 757 N N . GLY A 1 105 ? -3.576 2.673 -13.060 1.00 80.88 105 GLY A N 1
ATOM 758 C CA . GLY A 1 105 ? -2.151 2.759 -13.364 1.00 80.88 105 GLY A CA 1
ATOM 759 C C . GLY A 1 105 ? -1.760 1.893 -14.562 1.00 80.88 105 GLY A C 1
ATOM 76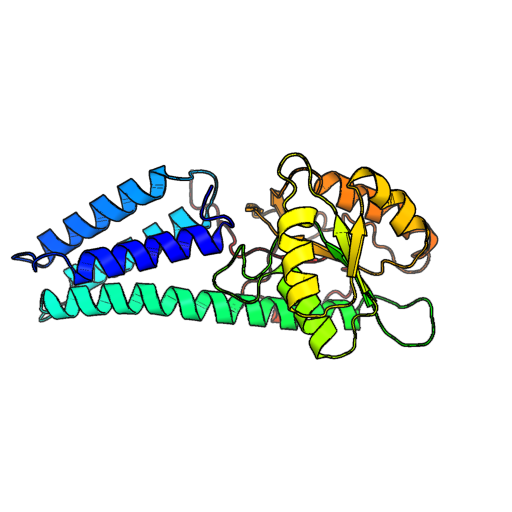0 O O . GLY A 1 105 ? -1.007 2.348 -15.420 1.00 80.88 105 GLY A O 1
ATOM 761 N N . ALA A 1 106 ? -2.296 0.672 -14.660 1.00 85.00 106 ALA A N 1
ATOM 762 C CA . ALA A 1 106 ? -2.017 -0.220 -15.782 1.00 85.00 106 ALA A CA 1
ATOM 763 C C . ALA A 1 106 ? -2.635 0.291 -17.090 1.00 85.00 106 ALA A C 1
ATOM 765 O O . ALA A 1 106 ? -1.946 0.329 -18.105 1.00 85.00 106 ALA A O 1
ATOM 766 N N . GLU A 1 107 ? -3.899 0.721 -17.063 1.00 83.75 107 GLU A N 1
ATOM 767 C CA . GLU A 1 107 ? -4.588 1.300 -18.226 1.00 83.75 107 GLU A CA 1
ATOM 768 C C . GLU A 1 107 ? -3.847 2.533 -18.755 1.00 83.75 107 GLU A C 1
ATOM 770 O O . GLU A 1 107 ? -3.589 2.639 -19.955 1.00 83.75 107 GLU A O 1
ATOM 775 N N . HIS A 1 108 ? -3.417 3.422 -17.855 1.00 78.31 108 HIS A N 1
ATOM 776 C CA . HIS A 1 108 ? -2.626 4.594 -18.224 1.00 78.31 108 HIS A CA 1
ATOM 777 C C . HIS A 1 108 ? -1.276 4.207 -18.835 1.00 78.31 108 HIS A C 1
ATOM 779 O O . HIS A 1 108 ? -0.883 4.769 -19.858 1.00 78.31 108 HIS A O 1
ATOM 785 N N . MET A 1 109 ? -0.565 3.243 -18.242 1.00 79.31 109 MET A N 1
ATOM 786 C CA . MET A 1 109 ? 0.714 2.769 -18.778 1.00 79.31 109 MET A CA 1
ATOM 787 C C . MET A 1 109 ? 0.565 2.182 -20.176 1.00 79.31 109 MET A C 1
ATOM 789 O O . MET A 1 109 ? 1.361 2.497 -21.048 1.00 79.31 109 MET A O 1
ATOM 793 N N . VAL A 1 110 ? -0.463 1.377 -20.413 1.00 82.56 110 VAL A N 1
ATOM 794 C CA . VAL A 1 110 ? -0.720 0.762 -21.721 1.00 82.56 110 VAL A CA 1
ATOM 795 C C . VAL A 1 110 ? -1.035 1.815 -22.777 1.00 82.56 110 VAL A C 1
ATOM 797 O O . VAL A 1 110 ? -0.519 1.746 -23.888 1.00 82.56 110 VAL A O 1
ATOM 800 N N . ALA A 1 111 ? -1.859 2.807 -22.435 1.00 78.56 111 ALA A N 1
ATOM 801 C CA . ALA A 1 111 ? -2.252 3.850 -23.374 1.00 78.56 111 ALA A CA 1
ATOM 802 C C . ALA A 1 111 ? -1.088 4.780 -23.761 1.00 78.56 111 ALA A C 1
ATOM 804 O O . ALA A 1 111 ? -1.089 5.338 -24.858 1.00 78.56 111 ALA A O 1
ATOM 805 N N . ASN A 1 112 ? -0.109 4.965 -22.868 1.00 71.12 112 ASN A N 1
ATOM 806 C CA . ASN A 1 112 ? 0.913 6.000 -23.028 1.00 71.12 112 ASN A CA 1
ATOM 807 C C . ASN A 1 112 ? 2.323 5.447 -23.260 1.00 71.12 112 ASN A C 1
ATOM 809 O O . ASN A 1 112 ? 3.116 6.077 -23.952 1.00 71.12 112 ASN A O 1
ATOM 813 N N . CYS A 1 113 ? 2.691 4.294 -22.710 1.00 74.25 113 CYS A N 1
ATOM 814 C CA . CYS A 1 113 ? 4.028 3.740 -22.902 1.00 74.25 113 CYS A CA 1
ATOM 815 C C . CYS A 1 113 ? 4.118 3.034 -24.257 1.00 74.25 113 CYS A C 1
ATOM 817 O O . CYS A 1 113 ? 3.424 2.057 -24.523 1.00 74.25 113 CYS A O 1
ATOM 819 N N . ARG A 1 114 ? 5.007 3.527 -25.123 1.00 66.19 114 ARG A N 1
ATOM 820 C CA . ARG A 1 114 ? 5.294 2.900 -26.416 1.00 66.19 114 ARG A CA 1
ATOM 821 C C . ARG A 1 114 ? 6.211 1.702 -26.210 1.00 66.19 114 ARG A C 1
ATOM 823 O O . ARG A 1 114 ? 7.199 1.810 -25.489 1.00 66.19 114 ARG A O 1
ATOM 830 N N . THR A 1 115 ? 5.930 0.595 -26.885 1.00 62.06 115 THR A N 1
ATOM 831 C CA . THR A 1 115 ? 6.872 -0.520 -27.007 1.00 62.06 115 THR A CA 1
ATOM 832 C C . THR A 1 115 ? 7.729 -0.322 -28.250 1.00 62.06 115 THR A C 1
ATOM 834 O O . THR A 1 115 ? 7.227 0.023 -29.319 1.00 62.06 115 THR A O 1
ATOM 837 N N . ALA A 1 116 ? 9.043 -0.513 -28.122 1.00 51.97 116 ALA A N 1
ATOM 838 C CA . ALA A 1 116 ? 9.949 -0.442 -29.270 1.00 51.97 116 ALA A CA 1
ATOM 839 C C . ALA A 1 116 ? 9.867 -1.701 -30.162 1.00 51.97 116 ALA A C 1
ATOM 841 O O . ALA A 1 116 ? 10.346 -1.677 -31.293 1.00 51.97 116 ALA A O 1
ATOM 842 N N . ALA A 1 117 ? 9.259 -2.796 -29.679 1.00 50.16 117 ALA A N 1
ATOM 843 C CA . ALA A 1 117 ? 9.229 -4.087 -30.361 1.00 50.16 117 ALA A CA 1
ATOM 844 C C . ALA A 1 117 ? 7.869 -4.812 -30.250 1.00 50.16 117 ALA A C 1
ATOM 846 O O . ALA A 1 117 ? 7.406 -5.126 -29.160 1.00 50.16 117 ALA A O 1
ATOM 847 N N . GLY A 1 118 ? 7.283 -5.116 -31.413 1.00 53.91 118 GLY A N 1
ATOM 848 C CA . GLY A 1 118 ? 6.580 -6.357 -31.784 1.00 53.91 118 GLY A CA 1
ATOM 849 C C . GLY A 1 118 ? 5.325 -6.830 -31.040 1.00 53.91 118 GLY A C 1
ATOM 850 O O . GLY A 1 118 ? 4.337 -7.132 -31.703 1.00 53.91 118 GLY A O 1
ATOM 851 N N . ASP A 1 119 ? 5.351 -6.974 -29.713 1.00 70.81 119 ASP A N 1
ATOM 852 C CA . ASP A 1 119 ? 4.331 -7.743 -28.973 1.00 70.81 119 ASP A CA 1
ATOM 853 C C . ASP A 1 119 ? 3.398 -6.899 -28.089 1.00 70.81 119 ASP A C 1
ATOM 855 O O . ASP A 1 119 ? 2.440 -7.428 -27.525 1.00 70.81 119 ASP A O 1
ATOM 859 N N . GLY A 1 120 ? 3.657 -5.591 -27.979 1.00 77.62 120 GLY A N 1
ATOM 860 C CA . GLY A 1 120 ? 2.822 -4.662 -27.212 1.00 77.62 120 GLY A CA 1
ATOM 861 C C . GLY A 1 120 ? 2.958 -4.771 -25.688 1.00 77.62 120 GLY A C 1
ATOM 862 O O . GLY A 1 120 ? 2.199 -4.113 -24.980 1.00 77.62 120 GLY A O 1
ATOM 863 N N . LYS A 1 121 ? 3.908 -5.558 -25.159 1.00 89.44 121 LYS A N 1
ATOM 864 C CA . LYS A 1 121 ? 4.076 -5.755 -23.710 1.00 89.44 121 LYS A CA 1
ATOM 865 C C . LYS A 1 121 ? 5.093 -4.805 -23.080 1.00 89.44 121 LYS A C 1
ATOM 867 O O . LYS A 1 121 ? 6.115 -4.456 -23.662 1.00 89.44 121 LYS A O 1
ATOM 872 N N . LEU A 1 122 ? 4.846 -4.438 -21.824 1.00 85.69 122 LEU A N 1
ATOM 873 C CA . LEU A 1 122 ? 5.637 -3.472 -21.070 1.00 85.69 122 LEU A CA 1
ATOM 874 C C . LEU A 1 122 ? 6.609 -4.153 -20.107 1.00 85.69 122 LEU A C 1
ATOM 876 O O . LEU A 1 122 ? 6.247 -5.020 -19.312 1.00 85.69 122 LEU A O 1
ATOM 880 N N . GLY A 1 123 ? 7.856 -3.705 -20.132 1.00 90.69 123 GLY A N 1
ATOM 881 C CA . GLY A 1 123 ? 8.813 -3.918 -19.049 1.00 90.69 123 GLY A CA 1
ATOM 882 C C . GLY A 1 123 ? 8.705 -2.797 -18.019 1.00 90.69 123 GLY A C 1
ATOM 883 O O . GLY A 1 123 ? 8.779 -1.623 -18.383 1.00 90.69 123 GLY A O 1
ATOM 884 N N . VAL A 1 124 ? 8.529 -3.141 -16.744 1.00 92.19 124 VAL A N 1
ATOM 885 C CA . VAL A 1 124 ? 8.232 -2.170 -15.677 1.00 92.19 124 VAL A CA 1
ATOM 886 C C . VAL A 1 124 ? 9.247 -2.281 -14.552 1.00 92.19 124 VAL A C 1
ATOM 888 O O . VAL A 1 124 ? 9.448 -3.363 -14.011 1.00 92.19 124 VAL A O 1
ATOM 891 N N . LEU A 1 125 ? 9.867 -1.165 -14.170 1.00 94.38 125 LEU A N 1
ATOM 892 C CA . LEU A 1 125 ? 10.808 -1.090 -13.052 1.00 94.38 125 LEU A CA 1
ATOM 893 C C . LEU A 1 125 ? 10.133 -0.495 -11.809 1.00 94.38 125 LEU A C 1
ATOM 895 O O . LEU A 1 125 ? 9.470 0.539 -11.878 1.00 94.38 125 LEU A O 1
ATOM 899 N N . THR A 1 126 ? 10.325 -1.133 -10.656 1.00 95.50 126 THR A N 1
ATOM 900 C CA . THR A 1 126 ? 9.837 -0.654 -9.359 1.00 95.50 126 THR A CA 1
ATOM 901 C C . THR A 1 126 ? 10.929 -0.656 -8.291 1.00 95.50 126 THR A C 1
ATOM 903 O O . THR A 1 126 ? 12.022 -1.196 -8.475 1.00 95.50 126 THR A O 1
ATOM 906 N N . HIS A 1 127 ? 10.634 -0.025 -7.157 1.00 95.12 127 HIS A N 1
ATOM 907 C CA . HIS A 1 127 ? 11.579 0.234 -6.079 1.00 95.12 127 HIS A CA 1
ATOM 908 C C . HIS A 1 127 ? 10.920 0.078 -4.710 1.00 95.12 127 HIS A C 1
ATOM 910 O O . HIS A 1 127 ? 9.733 0.369 -4.543 1.00 95.12 127 HIS A O 1
ATOM 916 N N . CYS A 1 128 ? 11.702 -0.342 -3.712 1.00 95.19 128 CYS A N 1
ATOM 917 C CA . CYS A 1 128 ? 11.202 -0.750 -2.405 1.00 95.19 128 CYS A CA 1
ATOM 918 C C . CYS A 1 128 ? 10.185 -1.892 -2.543 1.00 95.19 128 CYS A C 1
ATOM 920 O O . CYS A 1 128 ? 10.369 -2.816 -3.336 1.00 95.19 128 CYS A O 1
ATOM 922 N N . ASN A 1 129 ? 9.141 -1.866 -1.725 1.00 96.38 129 ASN A N 1
ATOM 923 C CA . ASN A 1 129 ? 8.052 -2.819 -1.740 1.00 96.38 129 ASN A CA 1
ATOM 924 C C . ASN A 1 129 ? 6.754 -2.108 -1.408 1.00 96.38 129 ASN A C 1
ATOM 926 O O . ASN A 1 129 ? 6.652 -1.386 -0.418 1.00 96.38 129 ASN A O 1
ATOM 930 N N . THR A 1 130 ? 5.792 -2.351 -2.276 1.00 92.56 130 THR A N 1
ATOM 931 C CA . THR A 1 130 ? 4.517 -1.647 -2.379 1.00 92.56 130 THR A CA 1
ATOM 932 C C . THR A 1 130 ? 3.401 -2.644 -2.671 1.00 92.56 130 THR A C 1
ATOM 934 O O . THR A 1 130 ? 2.378 -2.289 -3.243 1.00 92.56 130 THR A O 1
ATOM 937 N N . GLY A 1 131 ? 3.638 -3.915 -2.344 1.00 94.69 131 GLY A N 1
ATOM 938 C CA . GLY A 1 131 ? 2.719 -5.018 -2.559 1.00 94.69 131 GLY A CA 1
ATOM 939 C C . GLY A 1 131 ? 1.756 -5.240 -1.402 1.00 94.69 131 GLY A C 1
ATOM 940 O O . GLY A 1 131 ? 1.487 -4.341 -0.599 1.00 94.69 131 GLY A O 1
ATOM 941 N N . SER A 1 132 ? 1.254 -6.467 -1.301 1.00 95.25 132 SER A N 1
ATOM 942 C CA . SER A 1 132 ? 0.358 -6.895 -0.226 1.00 95.25 132 SER A CA 1
ATOM 943 C C . SER A 1 132 ? 1.085 -6.917 1.119 1.00 95.25 132 SER A C 1
ATOM 945 O O . SER A 1 132 ? 0.466 -6.722 2.153 1.00 95.25 132 SER A O 1
ATOM 947 N N . LEU A 1 133 ? 2.418 -7.039 1.119 1.00 94.75 133 LEU A N 1
ATOM 948 C CA . LEU A 1 133 ? 3.237 -6.959 2.333 1.00 94.75 133 LEU A CA 1
ATOM 949 C C . LEU A 1 133 ? 3.457 -5.520 2.842 1.00 94.75 133 LEU A C 1
ATOM 951 O O . LEU A 1 133 ? 4.139 -5.323 3.852 1.00 94.75 133 LEU A O 1
ATOM 955 N N . ALA A 1 134 ? 2.923 -4.515 2.141 1.00 90.44 134 ALA A N 1
ATOM 956 C CA . ALA A 1 134 ? 2.998 -3.100 2.510 1.00 90.44 134 ALA A CA 1
ATOM 957 C C . ALA A 1 134 ? 1.620 -2.413 2.613 1.00 90.44 134 ALA A C 1
ATOM 959 O O . ALA A 1 134 ? 1.552 -1.238 2.981 1.00 90.44 134 ALA A O 1
ATOM 960 N N . THR A 1 135 ? 0.536 -3.121 2.297 1.00 89.19 135 THR A N 1
ATOM 961 C CA . THR A 1 135 ? -0.842 -2.602 2.229 1.00 89.19 135 THR A CA 1
ATOM 962 C C . THR A 1 135 ? -1.827 -3.583 2.872 1.00 89.19 135 THR A C 1
ATOM 964 O O . THR A 1 135 ? -1.393 -4.621 3.368 1.00 89.19 135 THR A O 1
ATOM 967 N N . ALA A 1 136 ? -3.134 -3.289 2.890 1.00 87.88 136 ALA A N 1
ATOM 968 C CA . ALA A 1 136 ? -4.144 -4.278 3.287 1.00 87.88 136 ALA A CA 1
ATOM 969 C C . ALA A 1 136 ? -4.163 -5.516 2.374 1.00 87.88 136 ALA A C 1
ATOM 971 O O . ALA A 1 136 ? -4.551 -6.606 2.787 1.00 87.88 136 ALA A O 1
ATOM 972 N N . GLY A 1 137 ? -3.750 -5.344 1.121 1.00 91.69 137 GLY A N 1
ATOM 973 C CA . GLY A 1 137 ? -3.770 -6.375 0.098 1.00 91.69 137 GLY A CA 1
ATOM 974 C C . GLY A 1 137 ? -3.599 -5.755 -1.280 1.00 91.69 137 GLY A C 1
ATOM 975 O O . GLY A 1 137 ? -3.813 -4.558 -1.456 1.00 91.69 137 GLY A O 1
ATOM 976 N N . TYR A 1 138 ? -3.217 -6.579 -2.257 1.00 93.12 138 TYR A N 1
ATOM 977 C CA . TYR A 1 138 ? -2.990 -6.210 -3.662 1.00 93.12 138 TYR A CA 1
ATOM 978 C C . TYR A 1 138 ? -1.846 -5.208 -3.932 1.00 93.12 138 TYR A C 1
ATOM 980 O O . TYR A 1 138 ? -1.056 -5.423 -4.849 1.00 93.12 138 TYR A O 1
ATOM 988 N N . GLY A 1 139 ? -1.650 -4.187 -3.103 1.00 90.19 139 GLY A N 1
ATOM 989 C CA . GLY A 1 139 ? -0.566 -3.220 -3.240 1.00 90.19 139 GLY A CA 1
ATOM 990 C C . GLY A 1 139 ? -0.868 -2.048 -4.169 1.00 90.19 139 GLY A C 1
ATOM 991 O O . GLY A 1 139 ? -1.842 -2.042 -4.913 1.00 90.19 139 GLY A O 1
ATOM 992 N N . THR A 1 140 ? 0.022 -1.059 -4.139 1.00 87.62 140 THR A N 1
ATOM 993 C CA . THR A 1 140 ? -0.063 0.170 -4.932 1.00 87.62 140 THR A CA 1
ATOM 994 C C . THR A 1 140 ? 0.726 0.029 -6.234 1.00 87.62 140 THR A C 1
ATOM 996 O O . THR A 1 140 ? 0.213 -0.486 -7.224 1.00 87.62 140 THR A O 1
ATOM 999 N N . ALA A 1 141 ? 2.010 0.394 -6.247 1.00 88.94 141 ALA A N 1
ATOM 1000 C CA . ALA A 1 141 ? 2.857 0.256 -7.433 1.00 88.94 141 ALA A CA 1
ATOM 1001 C C . ALA A 1 141 ? 3.027 -1.209 -7.871 1.00 88.94 141 ALA A C 1
ATOM 1003 O O . ALA A 1 141 ? 2.976 -1.505 -9.063 1.00 88.94 141 ALA A O 1
ATOM 1004 N N . LEU A 1 142 ? 3.152 -2.147 -6.926 1.00 96.31 142 LEU A N 1
ATOM 1005 C CA . LEU A 1 142 ? 3.149 -3.571 -7.266 1.00 96.31 142 LEU A CA 1
ATOM 1006 C C . LEU A 1 142 ? 1.754 -4.061 -7.696 1.00 96.31 142 LEU A C 1
ATOM 1008 O O . LEU A 1 142 ? 1.665 -5.005 -8.471 1.00 96.31 142 LEU A O 1
ATOM 1012 N N . GLY A 1 143 ? 0.677 -3.393 -7.267 1.00 94.69 143 GLY A N 1
ATOM 1013 C CA . GLY A 1 143 ? -0.685 -3.634 -7.756 1.00 94.69 143 GLY A CA 1
ATOM 1014 C C . GLY A 1 143 ? -0.865 -3.260 -9.233 1.00 94.69 143 GLY A C 1
ATOM 1015 O O . GLY A 1 143 ? -1.553 -3.964 -9.972 1.00 94.69 143 GLY A O 1
ATOM 1016 N N . VAL A 1 144 ? -0.182 -2.209 -9.703 1.00 92.88 144 VAL A N 1
ATOM 1017 C CA . VAL A 1 144 ? -0.099 -1.873 -11.139 1.00 92.88 144 VAL A CA 1
ATOM 1018 C C . VAL A 1 144 ? 0.617 -2.982 -11.912 1.00 92.88 144 VAL A C 1
ATOM 1020 O O . VAL A 1 144 ? 0.130 -3.435 -12.946 1.00 92.88 144 VAL A O 1
ATOM 1023 N N . VAL A 1 145 ? 1.740 -3.481 -11.384 1.00 96.19 145 VAL A N 1
ATOM 1024 C CA . VAL A 1 145 ? 2.477 -4.608 -11.986 1.00 96.19 145 VAL A CA 1
ATOM 1025 C C . VAL A 1 145 ? 1.618 -5.878 -12.031 1.00 96.19 145 VAL A C 1
ATOM 1027 O O . VAL A 1 145 ? 1.574 -6.537 -13.069 1.00 96.19 145 VAL A O 1
ATOM 1030 N N . ARG A 1 146 ? 0.894 -6.195 -10.947 1.00 98.38 146 ARG A N 1
ATOM 1031 C CA . ARG A 1 146 ? -0.071 -7.307 -10.892 1.00 98.38 146 ARG A CA 1
ATOM 1032 C C . ARG A 1 146 ? -1.135 -7.171 -11.973 1.00 98.38 146 ARG A C 1
ATOM 1034 O O . ARG A 1 146 ? -1.323 -8.097 -12.752 1.00 98.38 146 ARG A O 1
ATOM 1041 N N . ARG A 1 147 ? -1.735 -5.987 -12.111 1.00 97.19 147 ARG A N 1
ATOM 1042 C CA . ARG A 1 147 ? -2.765 -5.742 -13.126 1.00 97.19 147 ARG A CA 1
ATOM 1043 C C . ARG A 1 147 ? -2.241 -5.907 -14.556 1.00 97.19 147 ARG A C 1
ATOM 1045 O O . ARG A 1 147 ? -2.927 -6.471 -15.412 1.00 97.19 147 ARG A O 1
ATOM 1052 N N . LEU A 1 148 ? -1.034 -5.413 -14.841 1.00 95.38 148 LEU A N 1
ATOM 1053 C CA . LEU A 1 148 ? -0.392 -5.609 -16.146 1.00 95.38 148 LEU A CA 1
ATOM 1054 C C . LEU A 1 148 ? -0.126 -7.094 -16.420 1.00 95.38 148 LEU A C 1
ATOM 1056 O O . LEU A 1 148 ? -0.286 -7.547 -17.551 1.00 95.38 148 LEU A O 1
ATOM 1060 N N . HIS A 1 149 ? 0.249 -7.864 -15.396 1.00 98.06 149 HIS A N 1
ATOM 1061 C CA . HIS A 1 149 ? 0.438 -9.304 -15.526 1.00 98.06 149 HIS A CA 1
ATOM 1062 C C . HIS A 1 149 ? -0.879 -10.047 -15.790 1.00 98.06 149 HIS A C 1
ATOM 1064 O O . HIS A 1 149 ? -0.957 -10.803 -16.755 1.00 98.06 149 HIS A O 1
ATOM 1070 N N . GLU A 1 150 ? -1.919 -9.778 -14.998 1.00 97.69 150 GLU A N 1
ATOM 1071 C CA . GLU A 1 150 ? -3.262 -10.365 -15.139 1.00 97.69 150 GLU A CA 1
ATOM 1072 C C . GLU A 1 150 ? -3.869 -10.120 -16.525 1.00 97.69 150 GLU A C 1
ATOM 1074 O O . GLU A 1 150 ? -4.565 -10.973 -17.067 1.00 97.69 150 GLU A O 1
ATOM 1079 N N . SER A 1 151 ? -3.584 -8.957 -17.115 1.00 95.88 151 SER A N 1
ATOM 1080 C CA . SER A 1 151 ? -4.055 -8.587 -18.454 1.00 95.88 151 SER A CA 1
ATOM 1081 C C . SER A 1 151 ? -3.135 -9.048 -19.592 1.00 95.88 151 SER A C 1
ATOM 1083 O O . SER A 1 151 ? -3.413 -8.759 -20.751 1.00 95.88 151 SER A O 1
ATOM 1085 N N . GLY A 1 152 ? -2.041 -9.758 -19.293 1.00 95.56 152 GLY A N 1
ATOM 1086 C CA . GLY A 1 152 ? -1.091 -10.254 -20.296 1.00 95.56 152 GLY A CA 1
ATOM 1087 C C . GLY A 1 152 ? -0.217 -9.173 -20.945 1.00 95.56 152 GLY A C 1
ATOM 1088 O O . GLY A 1 152 ? 0.472 -9.455 -21.925 1.00 95.56 152 GLY A O 1
ATOM 1089 N N . GLN A 1 153 ? -0.218 -7.956 -20.394 1.00 94.31 153 GLN A N 1
ATOM 1090 C CA . GLN A 1 153 ? 0.466 -6.771 -20.926 1.00 94.31 153 GLN A CA 1
ATOM 1091 C C . GLN A 1 153 ? 1.844 -6.538 -20.297 1.00 94.31 153 GLN A C 1
ATOM 1093 O O . GLN A 1 153 ? 2.581 -5.655 -20.726 1.00 94.31 153 GLN A O 1
ATOM 1098 N N . LEU A 1 154 ? 2.221 -7.321 -19.286 1.00 95.56 154 LEU A N 1
ATOM 1099 C CA . LEU A 1 154 ? 3.551 -7.275 -18.684 1.00 95.56 154 LEU A CA 1
ATOM 1100 C C . LEU A 1 154 ? 4.515 -8.222 -19.413 1.00 95.56 154 LEU A C 1
ATOM 1102 O O . LEU A 1 154 ? 4.306 -9.435 -19.435 1.00 95.56 154 LEU A O 1
ATOM 1106 N N . ALA A 1 155 ? 5.614 -7.680 -19.933 1.00 94.81 155 ALA A N 1
ATOM 1107 C CA . ALA A 1 155 ? 6.741 -8.465 -20.432 1.00 94.81 155 ALA A CA 1
ATOM 1108 C C . ALA A 1 155 ? 7.600 -8.974 -19.267 1.00 94.81 155 ALA A C 1
ATOM 1110 O O . ALA A 1 155 ? 7.913 -10.162 -19.172 1.00 94.81 155 ALA A O 1
ATOM 1111 N N . ARG A 1 156 ? 7.993 -8.056 -18.373 1.00 97.00 156 ARG A N 1
ATOM 1112 C CA . ARG A 1 156 ? 8.840 -8.345 -17.213 1.00 97.00 156 ARG A CA 1
ATOM 1113 C C . ARG A 1 156 ? 8.766 -7.234 -16.171 1.00 97.00 156 ARG A C 1
ATOM 1115 O O . ARG A 1 156 ? 8.803 -6.055 -16.514 1.00 97.00 156 ARG A O 1
ATOM 1122 N N . ALA A 1 157 ? 8.732 -7.610 -14.900 1.00 98.19 157 ALA A N 1
ATOM 1123 C CA . ALA A 1 157 ? 8.957 -6.697 -13.790 1.00 98.19 157 ALA A CA 1
ATOM 1124 C C . ALA A 1 157 ? 10.444 -6.673 -13.402 1.00 98.19 157 ALA A C 1
ATOM 1126 O O . ALA A 1 157 ? 11.080 -7.710 -13.235 1.00 98.19 157 ALA A O 1
ATOM 1127 N N . PHE A 1 158 ? 11.000 -5.491 -13.194 1.00 98.50 158 PHE A N 1
ATOM 1128 C CA . PHE A 1 158 ? 12.309 -5.306 -12.586 1.00 98.50 158 PHE A CA 1
ATOM 1129 C C . PHE A 1 158 ? 12.110 -4.708 -11.198 1.00 98.50 158 PHE A C 1
ATOM 1131 O O . PHE A 1 158 ? 11.344 -3.760 -11.029 1.00 98.50 158 PHE A O 1
ATOM 1138 N N . CYS A 1 159 ? 12.785 -5.248 -10.190 1.00 98.56 159 CYS A N 1
ATOM 1139 C CA . CYS A 1 159 ? 12.778 -4.674 -8.846 1.00 98.56 159 CYS A CA 1
ATOM 1140 C C . CYS A 1 159 ? 14.212 -4.455 -8.376 1.00 98.56 159 CYS A C 1
ATOM 1142 O O . CYS A 1 159 ? 15.083 -5.286 -8.629 1.00 98.56 159 CYS A O 1
ATOM 1144 N N . THR A 1 160 ? 14.474 -3.329 -7.715 1.00 98.75 160 THR A N 1
ATOM 1145 C CA . THR A 1 160 ? 15.798 -3.081 -7.134 1.00 98.75 160 THR A CA 1
ATOM 1146 C C . THR A 1 160 ? 15.905 -3.678 -5.732 1.00 98.75 160 THR A C 1
ATOM 1148 O O . THR A 1 160 ? 14.903 -3.834 -5.039 1.00 98.75 160 THR A O 1
ATOM 1151 N N . GLU A 1 161 ? 17.112 -3.978 -5.259 1.00 98.50 161 GLU A N 1
ATOM 1152 C CA . GLU A 1 161 ? 17.317 -4.528 -3.914 1.00 98.50 161 GLU A CA 1
ATOM 1153 C C . GLU A 1 161 ? 16.812 -3.605 -2.789 1.00 98.50 161 GLU A C 1
ATOM 1155 O O . GLU A 1 161 ? 16.226 -4.096 -1.820 1.00 98.50 161 GLU A O 1
ATOM 1160 N N . THR A 1 162 ? 16.930 -2.281 -2.959 1.00 97.75 162 THR A N 1
ATOM 1161 C CA . THR A 1 162 ? 16.517 -1.240 -2.007 1.00 97.75 162 THR A CA 1
ATOM 1162 C C . THR A 1 162 ? 17.326 -1.254 -0.699 1.00 97.75 162 THR A C 1
ATOM 1164 O O . THR A 1 162 ? 16.813 -1.555 0.387 1.00 97.75 162 THR A O 1
ATOM 1167 N N . ARG A 1 163 ? 18.619 -0.931 -0.780 1.00 97.50 163 ARG A N 1
ATOM 1168 C CA . ARG A 1 163 ? 19.506 -0.764 0.382 1.00 97.50 163 ARG A CA 1
ATOM 1169 C C . ARG A 1 163 ? 19.033 0.378 1.308 1.00 97.50 163 ARG A C 1
ATOM 1171 O O . ARG A 1 163 ? 18.383 1.323 0.868 1.00 97.50 163 ARG A O 1
ATOM 1178 N N . PRO A 1 164 ? 19.368 0.327 2.614 1.00 95.88 164 PRO A N 1
ATOM 1179 C CA . PRO A 1 164 ? 20.065 -0.760 3.308 1.00 95.88 164 PRO A CA 1
ATOM 1180 C C . PRO A 1 164 ? 19.126 -1.845 3.866 1.00 95.88 164 PRO A C 1
ATOM 1182 O O . PRO A 1 164 ? 19.593 -2.836 4.426 1.00 95.88 164 PRO A O 1
ATOM 1185 N N . TYR A 1 165 ? 17.809 -1.662 3.758 1.00 94.81 165 TYR A N 1
ATOM 1186 C CA . TYR A 1 165 ? 16.817 -2.544 4.387 1.00 94.81 165 TYR A CA 1
ATOM 1187 C C . TYR A 1 165 ? 16.377 -3.713 3.502 1.00 94.81 165 TYR A C 1
ATOM 1189 O O . TYR A 1 165 ? 15.686 -4.621 3.980 1.00 94.81 165 TYR A O 1
ATOM 1197 N N . ASN A 1 166 ? 16.797 -3.704 2.238 1.00 97.50 166 ASN A N 1
ATOM 1198 C CA . ASN A 1 166 ? 16.636 -4.789 1.284 1.00 97.50 166 ASN A CA 1
ATOM 1199 C C . ASN A 1 166 ? 15.156 -5.126 1.045 1.00 97.50 166 ASN A C 1
ATOM 1201 O O . ASN A 1 166 ? 14.775 -6.294 0.988 1.00 97.50 166 ASN A O 1
ATOM 1205 N N . GLN A 1 167 ? 14.273 -4.120 1.004 1.00 96.94 167 GLN A N 1
ATOM 1206 C CA . GLN A 1 167 ? 12.837 -4.370 0.855 1.00 96.94 167 GLN A CA 1
ATOM 1207 C C . GLN A 1 167 ? 12.496 -5.008 -0.483 1.00 96.94 167 GLN A C 1
ATOM 1209 O O . GLN A 1 167 ? 11.621 -5.876 -0.509 1.00 96.94 167 GLN A O 1
ATOM 1214 N N . GLY A 1 168 ? 13.149 -4.572 -1.559 1.00 98.38 168 GLY A N 1
ATOM 1215 C CA . GLY A 1 168 ? 12.858 -5.085 -2.883 1.00 98.38 168 GLY A CA 1
ATOM 1216 C C . GLY A 1 168 ? 13.418 -6.490 -3.078 1.00 98.38 168 GLY A C 1
ATOM 1217 O O . GLY A 1 168 ? 12.674 -7.375 -3.488 1.00 98.38 168 GLY A O 1
ATOM 1218 N N . SER A 1 169 ? 14.655 -6.755 -2.640 1.00 98.31 169 SER A N 1
ATOM 1219 C CA . SER A 1 169 ? 15.231 -8.108 -2.721 1.00 98.31 169 SER A CA 1
ATOM 1220 C C . SER A 1 169 ? 14.576 -9.113 -1.776 1.00 98.31 169 SER A C 1
ATOM 1222 O O . SER A 1 169 ? 14.478 -10.286 -2.118 1.00 98.31 169 SER A O 1
ATOM 1224 N N . ARG A 1 170 ? 14.109 -8.687 -0.595 1.00 98.12 170 ARG A N 1
ATOM 1225 C CA . ARG A 1 170 ? 13.508 -9.609 0.384 1.00 98.12 170 ARG A CA 1
ATOM 1226 C C . ARG A 1 170 ? 12.011 -9.800 0.212 1.00 98.12 170 ARG A C 1
ATOM 1228 O O . ARG A 1 170 ? 11.538 -10.902 0.451 1.00 98.12 170 ARG A O 1
ATOM 1235 N N . LEU A 1 171 ? 11.259 -8.738 -0.094 1.00 98.00 171 LEU A N 1
ATOM 1236 C CA . LEU A 1 171 ? 9.792 -8.804 -0.111 1.00 98.00 171 LEU A CA 1
ATOM 1237 C C . LEU A 1 171 ? 9.204 -8.637 -1.508 1.00 98.00 171 LEU A C 1
ATOM 1239 O O . LEU A 1 171 ? 8.342 -9.419 -1.875 1.00 98.00 171 LEU A O 1
ATOM 1243 N N . THR A 1 172 ? 9.663 -7.674 -2.310 1.00 98.56 172 THR A N 1
ATOM 1244 C CA . THR A 1 172 ? 9.120 -7.518 -3.674 1.00 98.56 172 THR A CA 1
ATOM 1245 C C . THR A 1 172 ? 9.469 -8.713 -4.547 1.00 98.56 172 THR A C 1
ATOM 1247 O O . THR A 1 172 ? 8.586 -9.257 -5.196 1.00 98.56 172 THR A O 1
ATOM 1250 N N . ALA A 1 173 ? 10.716 -9.188 -4.502 1.00 98.69 173 ALA A N 1
ATOM 1251 C CA . ALA A 1 173 ? 11.114 -10.410 -5.194 1.00 98.69 173 ALA A CA 1
ATOM 1252 C C . ALA A 1 173 ? 10.343 -11.642 -4.684 1.00 98.69 173 ALA A C 1
ATOM 1254 O O . ALA A 1 173 ? 9.976 -12.496 -5.485 1.00 98.69 173 ALA A O 1
ATOM 1255 N N . TYR A 1 174 ? 10.048 -11.710 -3.378 1.00 98.62 174 TYR A N 1
ATOM 1256 C CA . TYR A 1 174 ? 9.203 -12.765 -2.810 1.00 98.62 174 TYR A CA 1
ATOM 1257 C C . TYR A 1 174 ? 7.779 -12.718 -3.378 1.00 98.62 174 TYR A C 1
ATOM 1259 O O . TYR A 1 174 ? 7.292 -13.738 -3.847 1.00 98.62 174 TYR A O 1
ATOM 1267 N N . GLU A 1 175 ? 7.128 -11.550 -3.382 1.00 98.69 175 GLU A N 1
ATOM 1268 C CA . GLU A 1 175 ? 5.765 -11.396 -3.911 1.00 98.69 175 GLU A CA 1
ATOM 1269 C C . GLU A 1 175 ? 5.697 -11.683 -5.415 1.00 98.69 175 GLU A C 1
ATOM 1271 O O . GLU A 1 175 ? 4.816 -12.411 -5.857 1.00 98.69 175 GLU A O 1
ATOM 1276 N N . LEU A 1 176 ? 6.657 -11.179 -6.198 1.00 98.69 176 LEU A N 1
ATOM 1277 C CA . LEU A 1 176 ? 6.729 -11.439 -7.639 1.00 98.69 176 LEU A CA 1
ATOM 1278 C C . LEU A 1 176 ? 6.899 -12.937 -7.937 1.00 98.69 176 LEU A C 1
ATOM 1280 O O . LEU A 1 176 ? 6.254 -13.456 -8.845 1.00 98.69 176 LEU A O 1
ATOM 1284 N N . LEU A 1 177 ? 7.729 -13.638 -7.156 1.00 98.31 177 LEU A N 1
ATOM 1285 C CA . LEU A 1 177 ? 7.904 -15.085 -7.275 1.00 98.31 177 LEU A CA 1
ATOM 1286 C C . LEU A 1 177 ? 6.639 -15.848 -6.862 1.00 98.31 177 LEU A C 1
ATOM 1288 O O . LEU A 1 177 ? 6.217 -16.758 -7.574 1.00 98.31 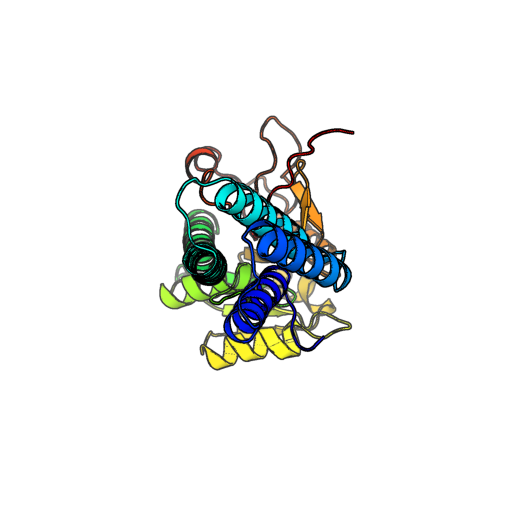177 LEU A O 1
ATOM 1292 N N . HIS A 1 178 ? 6.042 -15.476 -5.727 1.00 98.38 178 HIS A N 1
ATOM 1293 C CA . HIS A 1 178 ? 4.814 -16.076 -5.205 1.00 98.38 178 HIS A CA 1
ATOM 1294 C C . HIS A 1 178 ? 3.672 -15.985 -6.226 1.00 98.38 178 HIS A C 1
ATOM 1296 O O . HIS A 1 178 ? 3.009 -16.983 -6.507 1.00 98.38 178 HIS A O 1
ATOM 1302 N N . ASP A 1 179 ? 3.512 -14.816 -6.847 1.00 98.25 179 ASP A N 1
ATOM 1303 C CA . ASP A 1 179 ? 2.465 -14.540 -7.833 1.00 98.25 179 ASP A CA 1
ATOM 1304 C C . ASP A 1 179 ? 2.829 -15.030 -9.248 1.00 98.25 179 ASP A C 1
ATOM 1306 O O . ASP A 1 179 ? 2.057 -14.844 -10.184 1.00 98.25 179 ASP A O 1
ATOM 1310 N N . ARG A 1 180 ? 3.997 -15.673 -9.418 1.00 98.50 180 ARG A N 1
ATOM 1311 C CA . ARG A 1 180 ? 4.526 -16.180 -10.700 1.00 98.50 180 ARG A CA 1
ATOM 1312 C C . ARG A 1 180 ? 4.656 -15.103 -11.786 1.00 98.50 180 ARG A C 1
ATOM 1314 O O . ARG A 1 180 ? 4.580 -15.396 -12.979 1.00 98.50 180 ARG A O 1
ATOM 1321 N N . ILE A 1 181 ? 4.916 -13.866 -11.375 1.00 98.56 181 ILE A N 1
ATOM 1322 C CA . ILE A 1 181 ? 5.135 -12.734 -12.272 1.00 98.56 181 ILE A CA 1
ATOM 1323 C C . ILE A 1 181 ? 6.556 -12.835 -12.853 1.00 98.56 181 ILE A C 1
ATOM 1325 O O . ILE A 1 181 ? 7.516 -12.969 -12.086 1.00 98.56 181 ILE A O 1
ATOM 1329 N N . PRO A 1 182 ? 6.746 -12.742 -14.186 1.00 98.44 182 PRO A N 1
ATOM 1330 C CA . PRO A 1 182 ? 8.077 -12.769 -14.784 1.00 98.44 182 PRO A CA 1
ATOM 1331 C C . PRO A 1 182 ? 8.882 -11.570 -14.287 1.00 98.44 182 PRO A C 1
ATOM 1333 O O . PRO A 1 182 ? 8.571 -10.424 -14.613 1.00 98.44 182 PRO A O 1
ATOM 1336 N N . ALA A 1 183 ? 9.917 -11.830 -13.490 1.00 98.62 183 ALA A N 1
ATOM 1337 C CA . ALA A 1 183 ? 10.636 -10.779 -12.789 1.00 98.62 183 ALA A CA 1
ATOM 1338 C C . ALA A 1 183 ? 12.155 -10.967 -12.775 1.00 98.62 183 ALA A C 1
ATOM 1340 O O . ALA A 1 183 ? 12.663 -12.078 -12.926 1.00 98.62 183 ALA A O 1
ATOM 1341 N N . THR A 1 184 ? 12.868 -9.859 -12.569 1.00 98.75 184 THR A N 1
ATOM 1342 C CA . THR A 1 184 ? 14.317 -9.821 -12.352 1.00 98.75 184 THR A CA 1
ATOM 1343 C C . THR A 1 184 ? 14.646 -8.869 -11.200 1.00 98.75 184 THR A C 1
ATOM 1345 O O . THR A 1 184 ? 14.215 -7.714 -11.186 1.00 98.75 184 THR A O 1
ATOM 1348 N N . LEU A 1 185 ? 15.423 -9.351 -10.231 1.00 98.75 185 LEU A N 1
ATOM 1349 C CA . LEU A 1 185 ? 16.012 -8.531 -9.172 1.00 98.75 185 LEU A CA 1
ATOM 1350 C C . LEU A 1 185 ? 17.327 -7.914 -9.667 1.00 98.75 185 LEU A C 1
ATOM 1352 O O . LEU A 1 185 ? 18.151 -8.620 -10.244 1.00 98.75 185 LEU A O 1
ATOM 1356 N N . ILE A 1 186 ? 17.538 -6.625 -9.403 1.00 98.75 186 ILE A N 1
ATOM 1357 C CA . ILE A 1 186 ? 18.783 -5.905 -9.710 1.00 98.75 186 ILE A CA 1
ATOM 1358 C C . ILE A 1 186 ? 19.318 -5.158 -8.480 1.00 98.75 186 ILE A C 1
ATOM 1360 O O . ILE A 1 186 ? 18.558 -4.810 -7.573 1.00 98.75 186 ILE A O 1
ATOM 1364 N N . CYS A 1 187 ? 20.620 -4.865 -8.442 1.00 98.69 187 CYS A N 1
ATOM 1365 C CA . CYS A 1 187 ? 21.171 -3.936 -7.450 1.00 98.69 187 CYS A CA 1
ATOM 1366 C C . CYS A 1 187 ? 20.698 -2.502 -7.728 1.00 98.69 187 CYS A C 1
ATOM 1368 O O . CYS A 1 187 ? 20.431 -2.137 -8.876 1.00 98.69 187 CYS A O 1
ATOM 1370 N N . ASP A 1 188 ? 20.656 -1.655 -6.695 1.00 98.25 188 ASP A N 1
ATOM 1371 C CA . ASP A 1 188 ? 20.245 -0.248 -6.859 1.00 98.25 188 ASP A CA 1
ATOM 1372 C C . ASP A 1 188 ? 21.186 0.519 -7.819 1.00 98.25 188 ASP A C 1
ATOM 1374 O O . ASP A 1 188 ? 20.761 1.436 -8.523 1.00 98.25 188 ASP A O 1
ATOM 1378 N N . SER A 1 189 ? 22.457 0.108 -7.904 1.00 97.94 189 SER A N 1
ATOM 1379 C CA . SER A 1 189 ? 23.472 0.668 -8.810 1.00 97.94 189 SER A CA 1
ATOM 1380 C C . SER A 1 189 ? 23.342 0.215 -10.271 1.00 97.94 189 SER A C 1
ATOM 1382 O O . SER A 1 189 ? 23.967 0.810 -11.145 1.00 97.94 189 SER A O 1
ATOM 1384 N N . MET A 1 190 ? 22.529 -0.805 -10.566 1.00 98.12 190 MET A N 1
ATOM 1385 C CA . MET A 1 190 ? 22.357 -1.349 -11.924 1.00 98.12 190 MET A CA 1
ATOM 1386 C C . MET A 1 190 ? 21.248 -0.651 -12.717 1.00 98.12 190 MET A C 1
ATOM 1388 O O . MET A 1 190 ? 21.069 -0.936 -13.898 1.00 98.12 190 MET A O 1
ATOM 1392 N N . VAL A 1 191 ? 20.502 0.261 -12.085 1.00 94.50 191 VAL A N 1
ATOM 1393 C CA . VAL A 1 191 ? 19.347 0.943 -12.683 1.00 94.50 191 VAL A CA 1
ATOM 1394 C C . VAL A 1 191 ? 19.695 1.592 -14.022 1.00 94.50 191 VAL A C 1
ATOM 1396 O O . VAL A 1 191 ? 19.036 1.300 -15.011 1.00 94.50 191 VAL A O 1
ATOM 1399 N N . ALA A 1 192 ? 20.733 2.433 -14.084 1.00 90.56 192 ALA A N 1
ATOM 1400 C CA . ALA A 1 192 ? 21.088 3.138 -15.320 1.00 90.56 192 ALA A CA 1
ATOM 1401 C C . ALA A 1 192 ? 21.481 2.163 -16.444 1.00 90.56 192 ALA A C 1
ATOM 1403 O O . ALA A 1 192 ? 21.007 2.291 -17.569 1.00 90.56 192 ALA A O 1
ATOM 1404 N N . ALA A 1 193 ? 22.262 1.129 -16.114 1.00 94.75 193 ALA A N 1
ATOM 1405 C CA . ALA A 1 193 ? 22.649 0.094 -17.068 1.00 94.75 193 ALA A CA 1
ATOM 1406 C C . ALA A 1 193 ? 21.435 -0.677 -17.612 1.00 94.75 193 ALA A C 1
ATOM 1408 O O . ALA A 1 193 ? 21.365 -0.932 -18.809 1.00 94.75 193 ALA A O 1
ATOM 1409 N N . LEU A 1 194 ? 20.455 -1.008 -16.759 1.00 93.00 194 LEU A N 1
ATOM 1410 C CA . LEU A 1 194 ? 19.206 -1.639 -17.190 1.00 93.00 194 LEU A CA 1
ATOM 1411 C C . LEU A 1 194 ? 18.410 -0.722 -18.127 1.00 93.00 194 LEU A C 1
ATOM 1413 O O . LEU A 1 194 ? 17.926 -1.180 -19.162 1.00 93.00 194 LEU A O 1
ATOM 1417 N N . LEU A 1 195 ? 18.272 0.558 -17.780 1.00 84.50 195 LEU A N 1
ATOM 1418 C CA . LEU A 1 195 ? 17.532 1.527 -18.590 1.00 84.50 195 LEU A CA 1
ATOM 1419 C C . LEU A 1 195 ? 18.135 1.682 -19.992 1.00 84.50 195 LEU A C 1
ATOM 1421 O O . LEU A 1 195 ? 17.391 1.668 -20.970 1.00 84.50 195 LEU A O 1
ATOM 1425 N N . ALA A 1 196 ? 19.466 1.715 -20.099 1.00 87.75 196 ALA A N 1
ATOM 1426 C CA . ALA A 1 196 ? 20.177 1.797 -21.375 1.00 87.75 196 ALA A CA 1
ATOM 1427 C C . ALA A 1 196 ? 19.893 0.612 -22.323 1.00 87.75 196 ALA A C 1
ATOM 1429 O O . ALA A 1 196 ? 20.074 0.737 -23.532 1.00 87.75 196 ALA A O 1
ATOM 1430 N N . THR A 1 197 ? 19.405 -0.527 -21.809 1.00 88.81 197 THR A N 1
ATOM 1431 C CA . THR A 1 197 ? 19.014 -1.676 -22.648 1.00 88.81 197 THR A CA 1
ATOM 1432 C C . THR A 1 197 ? 17.693 -1.483 -23.396 1.00 88.81 197 THR A C 1
ATOM 1434 O O . THR A 1 197 ? 17.366 -2.298 -24.254 1.00 88.81 197 THR A O 1
ATOM 1437 N N . GLY A 1 198 ? 16.890 -0.472 -23.042 1.00 84.94 198 GLY A N 1
ATOM 1438 C CA . GLY A 1 198 ? 15.561 -0.253 -23.624 1.00 84.94 198 GLY A CA 1
ATOM 1439 C C . GLY A 1 198 ? 14.482 -1.248 -23.169 1.00 84.94 198 GLY A C 1
ATOM 1440 O O . GLY A 1 198 ? 13.346 -1.160 -23.617 1.00 84.94 198 GLY A O 1
ATOM 1441 N N . GLN A 1 199 ? 14.791 -2.180 -22.258 1.00 88.88 199 GLN A N 1
ATOM 1442 C CA . GLN A 1 199 ? 13.816 -3.163 -21.756 1.00 88.88 199 GLN A CA 1
ATOM 1443 C C . GLN A 1 199 ? 12.784 -2.566 -20.783 1.00 88.88 199 GLN A C 1
ATOM 1445 O O . GLN A 1 199 ? 11.748 -3.181 -20.528 1.00 88.88 199 GLN A O 1
ATOM 1450 N N . VAL A 1 200 ? 13.056 -1.391 -20.209 1.00 86.75 200 VAL A N 1
ATOM 1451 C CA . VAL A 1 200 ? 12.170 -0.715 -19.251 1.00 86.75 200 VAL A CA 1
ATOM 1452 C C . VAL A 1 200 ? 11.410 0.398 -19.958 1.00 86.75 200 VAL A C 1
ATOM 1454 O O . VAL A 1 200 ? 11.999 1.370 -20.417 1.00 86.75 200 VAL A O 1
ATOM 1457 N N . HIS A 1 201 ? 10.091 0.265 -19.980 1.00 85.25 201 HIS A N 1
ATOM 1458 C CA . HIS A 1 201 ? 9.164 1.171 -20.655 1.00 85.25 201 HIS A CA 1
ATOM 1459 C C . HIS A 1 201 ? 8.473 2.124 -19.674 1.00 85.25 201 HIS A C 1
ATOM 1461 O O . HIS A 1 201 ? 8.000 3.191 -20.061 1.00 85.25 201 HIS A O 1
ATOM 1467 N N . ALA A 1 202 ? 8.409 1.737 -18.398 1.00 83.69 202 ALA A N 1
ATOM 1468 C CA . ALA A 1 202 ? 7.831 2.544 -17.338 1.00 83.69 202 ALA A CA 1
ATOM 1469 C C . ALA A 1 202 ? 8.522 2.288 -15.997 1.00 83.69 202 ALA A C 1
ATOM 1471 O O . ALA A 1 202 ? 8.974 1.176 -15.702 1.00 83.69 202 ALA A O 1
ATOM 1472 N N . VAL A 1 203 ? 8.533 3.320 -15.156 1.00 84.81 203 VAL A N 1
ATOM 1473 C CA . VAL A 1 203 ? 8.886 3.222 -13.738 1.00 84.81 203 VAL A CA 1
ATOM 1474 C C . VAL A 1 203 ? 7.638 3.508 -12.908 1.00 84.81 203 VAL A C 1
ATOM 1476 O O . VAL A 1 203 ? 6.966 4.519 -13.123 1.00 84.81 203 VAL A O 1
ATOM 1479 N N . VAL A 1 204 ? 7.343 2.633 -11.945 1.00 86.00 204 VAL A N 1
ATOM 1480 C CA . VAL A 1 204 ? 6.253 2.820 -10.977 1.00 86.00 204 VAL A CA 1
ATOM 1481 C C . VAL A 1 204 ? 6.753 2.599 -9.564 1.00 86.00 204 VAL A C 1
ATOM 1483 O O . VAL A 1 204 ? 7.392 1.591 -9.255 1.00 86.00 204 VAL A O 1
ATOM 1486 N N . VAL A 1 205 ? 6.463 3.548 -8.683 1.00 87.25 205 VAL A N 1
ATOM 1487 C CA . VAL A 1 205 ? 6.905 3.529 -7.286 1.00 87.25 205 VAL A CA 1
ATOM 1488 C C . VAL A 1 205 ? 5.753 3.890 -6.361 1.00 87.25 205 VAL A C 1
ATOM 1490 O O . VAL A 1 205 ? 4.787 4.536 -6.765 1.00 87.25 205 VAL A O 1
ATOM 1493 N N . GLY A 1 206 ? 5.855 3.440 -5.113 1.00 81.56 206 GLY A N 1
ATOM 1494 C CA . GLY A 1 206 ? 4.959 3.895 -4.054 1.00 81.56 206 GLY A CA 1
ATOM 1495 C C . GLY A 1 206 ? 5.312 5.305 -3.585 1.00 81.56 206 GLY A C 1
ATOM 1496 O O . GLY A 1 206 ? 6.258 5.921 -4.079 1.00 81.56 206 GLY A O 1
ATOM 1497 N N . ALA A 1 207 ? 4.602 5.772 -2.567 1.00 77.38 207 ALA A N 1
ATOM 1498 C CA . ALA A 1 207 ? 4.913 7.004 -1.860 1.00 77.38 207 ALA A CA 1
ATOM 1499 C C . ALA A 1 207 ? 4.697 6.827 -0.353 1.00 77.38 207 ALA A C 1
ATOM 1501 O O . ALA A 1 207 ? 3.708 6.224 0.065 1.00 77.38 207 ALA A O 1
ATOM 1502 N N . ASP A 1 208 ? 5.601 7.392 0.452 1.00 73.19 208 ASP A N 1
ATOM 1503 C CA . ASP A 1 208 ? 5.396 7.544 1.898 1.00 73.19 208 ASP A CA 1
ATOM 1504 C C . ASP A 1 208 ? 4.573 8.821 2.181 1.00 73.19 208 ASP A C 1
ATOM 1506 O O . ASP A 1 208 ? 3.771 8.856 3.116 1.00 73.19 208 ASP A O 1
ATOM 1510 N N . ARG A 1 209 ? 4.763 9.877 1.372 1.00 71.12 209 ARG A N 1
ATOM 1511 C CA . ARG A 1 209 ? 3.986 11.126 1.409 1.00 71.12 209 ARG A CA 1
ATOM 1512 C C . ARG A 1 209 ? 4.067 11.859 0.075 1.00 71.12 209 ARG A C 1
ATOM 1514 O O . ARG A 1 209 ? 5.148 11.931 -0.505 1.00 71.12 209 ARG A O 1
ATOM 1521 N N . VAL A 1 210 ? 2.959 12.470 -0.343 1.00 70.88 210 VAL A N 1
ATOM 1522 C CA . VAL A 1 210 ? 2.927 13.406 -1.475 1.00 70.88 210 VAL A CA 1
ATOM 1523 C C . VAL A 1 210 ? 2.360 14.747 -1.023 1.00 70.88 210 VAL A C 1
ATOM 1525 O O . VAL A 1 210 ? 1.313 14.808 -0.377 1.00 70.88 210 VAL A O 1
ATOM 1528 N N . THR A 1 211 ? 3.096 15.821 -1.292 1.00 74.75 211 THR A N 1
ATOM 1529 C CA . THR A 1 211 ? 2.723 17.198 -0.944 1.00 74.75 211 THR A CA 1
ATOM 1530 C C . THR A 1 211 ? 1.791 17.801 -1.998 1.00 74.75 211 THR A C 1
ATOM 1532 O O . THR A 1 211 ? 1.632 17.275 -3.098 1.00 74.75 211 THR A O 1
ATOM 1535 N N . ALA A 1 212 ? 1.174 18.945 -1.689 1.00 72.50 212 ALA A N 1
ATOM 1536 C CA . ALA A 1 212 ? 0.216 19.599 -2.584 1.00 72.50 212 ALA A CA 1
ATOM 1537 C C . ALA A 1 212 ? 0.810 20.060 -3.933 1.00 72.50 212 ALA A C 1
ATOM 1539 O O . ALA A 1 212 ? 0.064 20.228 -4.896 1.00 72.50 212 ALA A O 1
ATOM 1540 N N . ASN A 1 213 ? 2.130 20.263 -4.001 1.00 70.69 213 ASN A N 1
ATOM 1541 C CA . ASN A 1 213 ? 2.868 20.594 -5.223 1.00 70.69 213 ASN A CA 1
ATOM 1542 C C . ASN A 1 213 ? 3.416 19.354 -5.958 1.00 70.69 213 ASN A C 1
ATOM 1544 O O . ASN A 1 213 ? 3.973 19.508 -7.037 1.00 70.69 213 ASN A O 1
ATOM 1548 N N . GLY A 1 214 ? 3.226 18.144 -5.417 1.00 66.62 214 GLY A N 1
ATOM 1549 C CA . GLY A 1 214 ? 3.573 16.882 -6.080 1.00 66.62 214 GLY A CA 1
ATOM 1550 C C . GLY A 1 214 ? 4.899 16.281 -5.647 1.00 66.62 214 GLY A C 1
ATOM 1551 O O . GLY A 1 214 ? 5.209 15.152 -6.040 1.00 66.62 214 GLY A O 1
ATOM 1552 N N . ASP A 1 215 ? 5.655 16.983 -4.799 1.00 73.62 215 ASP A N 1
ATOM 1553 C CA . ASP A 1 215 ? 6.876 16.427 -4.237 1.00 73.62 215 ASP A CA 1
ATOM 1554 C C . ASP A 1 215 ? 6.552 15.154 -3.462 1.00 73.62 215 ASP A C 1
ATOM 1556 O O . ASP A 1 215 ? 5.660 15.087 -2.610 1.00 73.62 215 ASP A O 1
ATOM 1560 N N . THR A 1 216 ? 7.295 14.109 -3.798 1.00 71.44 216 THR A N 1
ATOM 1561 C CA . THR A 1 216 ? 7.046 12.769 -3.294 1.00 71.44 216 THR A CA 1
ATOM 1562 C C . THR A 1 216 ? 8.191 12.351 -2.392 1.00 71.44 216 THR A C 1
ATOM 1564 O O . THR A 1 216 ? 9.294 12.046 -2.852 1.00 71.44 216 THR A O 1
ATOM 1567 N N . ALA A 1 217 ? 7.914 12.274 -1.093 1.00 75.81 217 ALA A N 1
ATOM 1568 C CA . ALA A 1 217 ? 8.781 11.571 -0.167 1.00 75.81 217 ALA A CA 1
ATOM 1569 C C . ALA A 1 217 ? 8.521 10.064 -0.296 1.00 75.81 217 ALA A C 1
ATOM 1571 O O . ALA A 1 217 ? 7.396 9.585 -0.140 1.00 75.81 217 ALA A O 1
ATOM 1572 N N . ASN A 1 218 ? 9.577 9.305 -0.575 1.00 80.31 218 ASN A N 1
ATOM 1573 C CA . ASN A 1 218 ? 9.538 7.849 -0.674 1.00 80.31 218 ASN A CA 1
ATOM 1574 C C . ASN A 1 218 ? 10.881 7.255 -0.221 1.00 80.31 218 ASN A C 1
ATOM 1576 O O . ASN A 1 218 ? 11.791 7.972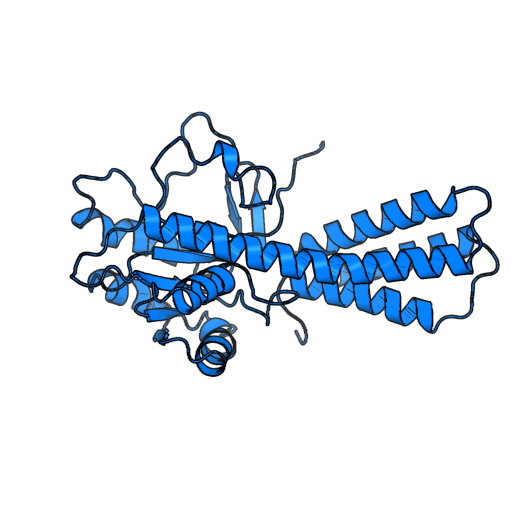 0.205 1.00 80.31 218 ASN A O 1
ATOM 1580 N N . LYS A 1 219 ? 11.032 5.930 -0.320 1.00 86.19 219 LYS A N 1
ATOM 1581 C CA . LYS A 1 219 ? 12.276 5.238 0.018 1.00 86.19 219 LYS A CA 1
ATOM 1582 C C . LYS A 1 219 ? 13.491 5.839 -0.700 1.00 86.19 219 LYS A C 1
ATOM 1584 O O . LYS A 1 219 ? 13.436 6.129 -1.897 1.00 86.19 219 LYS A O 1
ATOM 1589 N N . ILE A 1 220 ? 14.590 5.993 0.046 1.00 90.81 220 ILE A N 1
ATOM 1590 C CA . ILE A 1 220 ? 15.894 6.398 -0.489 1.00 90.81 220 ILE A CA 1
ATOM 1591 C C . ILE A 1 220 ? 16.247 5.546 -1.712 1.00 90.81 220 ILE A C 1
ATOM 1593 O O . ILE A 1 220 ? 16.095 4.332 -1.669 1.00 90.81 220 ILE A O 1
ATOM 1597 N N . GLY A 1 221 ? 16.676 6.200 -2.791 1.00 92.06 221 GLY A N 1
ATOM 1598 C CA . GLY A 1 221 ? 16.839 5.589 -4.115 1.00 92.06 221 GLY A CA 1
ATOM 1599 C C . GLY A 1 221 ? 15.762 6.017 -5.117 1.00 92.06 221 GLY A C 1
ATOM 1600 O O . GLY A 1 221 ? 16.063 6.137 -6.300 1.00 92.06 221 GLY A O 1
ATOM 1601 N N . THR A 1 222 ? 14.556 6.383 -4.665 1.00 84.81 222 THR A N 1
ATOM 1602 C CA . THR A 1 222 ? 13.464 6.831 -5.559 1.00 84.81 222 THR A CA 1
ATOM 1603 C C . THR A 1 222 ? 13.845 8.051 -6.399 1.00 84.81 222 THR A C 1
ATOM 1605 O O . THR A 1 222 ? 13.630 8.064 -7.606 1.00 84.81 222 THR A O 1
ATOM 1608 N N . TYR A 1 223 ? 14.465 9.064 -5.787 1.00 84.62 223 TYR A N 1
ATOM 1609 C CA . TYR A 1 223 ? 14.913 10.255 -6.516 1.00 84.62 223 TYR A CA 1
ATOM 1610 C C . TYR A 1 223 ? 16.013 9.931 -7.541 1.00 84.62 223 TYR A C 1
ATOM 1612 O O . TYR A 1 223 ? 15.981 10.414 -8.673 1.00 84.62 223 TYR A O 1
ATOM 1620 N N . GLN A 1 224 ? 16.958 9.057 -7.176 1.00 85.69 224 GLN A N 1
ATOM 1621 C CA . GLN A 1 224 ? 18.002 8.582 -8.089 1.00 85.69 224 GLN A CA 1
ATOM 1622 C C . GLN A 1 224 ? 17.395 7.832 -9.282 1.00 85.69 224 GLN A C 1
ATOM 1624 O O . GLN A 1 224 ? 17.809 8.055 -10.416 1.00 85.69 224 GLN A O 1
ATOM 1629 N N . LEU A 1 225 ? 16.396 6.983 -9.032 1.00 83.12 225 LEU A N 1
ATOM 1630 C CA . LEU A 1 225 ? 15.667 6.237 -10.054 1.00 83.12 225 LEU A CA 1
ATOM 1631 C C . LEU A 1 225 ? 14.961 7.172 -11.043 1.00 83.12 225 LEU A C 1
ATOM 1633 O O . LEU A 1 225 ? 15.125 7.012 -12.251 1.00 83.12 225 LEU A O 1
ATOM 1637 N N . ALA A 1 226 ? 14.239 8.178 -10.534 1.00 78.44 226 ALA A N 1
ATOM 1638 C CA . ALA A 1 226 ? 13.576 9.185 -11.360 1.00 78.44 226 ALA A CA 1
ATOM 1639 C C . ALA A 1 226 ? 14.587 9.928 -12.248 1.00 78.44 226 ALA A C 1
ATOM 1641 O O . ALA A 1 226 ? 14.390 10.043 -13.456 1.00 78.44 226 ALA A O 1
ATOM 1642 N N . ARG A 1 227 ? 15.724 10.353 -11.682 1.00 79.62 227 ARG A N 1
ATOM 1643 C CA . ARG A 1 227 ? 16.804 11.014 -12.431 1.00 79.62 227 ARG A CA 1
ATOM 1644 C C . ARG A 1 227 ? 17.466 10.130 -13.489 1.00 79.62 227 ARG A C 1
ATOM 1646 O O . ARG A 1 227 ? 17.792 10.629 -14.569 1.00 79.62 227 ARG A O 1
ATOM 1653 N N . ALA A 1 228 ? 17.672 8.850 -13.193 1.00 76.69 228 ALA A N 1
ATOM 1654 C CA . ALA A 1 228 ? 18.234 7.900 -14.147 1.00 76.69 228 ALA A CA 1
ATOM 1655 C C . ALA A 1 228 ? 17.268 7.684 -15.321 1.00 76.69 228 ALA A C 1
ATOM 1657 O O . ALA A 1 228 ? 17.662 7.854 -16.471 1.00 76.69 228 ALA A O 1
ATOM 1658 N N . PHE A 1 229 ? 15.984 7.442 -15.036 1.00 76.44 229 PHE A N 1
ATOM 1659 C CA . PHE A 1 229 ? 14.946 7.303 -16.063 1.00 76.44 229 PHE A CA 1
ATOM 1660 C C . PHE A 1 229 ? 14.861 8.549 -16.952 1.00 76.44 229 PHE A C 1
ATOM 1662 O O . PHE A 1 229 ? 14.873 8.440 -18.173 1.00 76.44 229 PHE A O 1
ATOM 1669 N N . CYS A 1 230 ? 14.893 9.735 -16.338 1.00 68.19 230 CYS A N 1
ATOM 1670 C CA . CYS A 1 230 ? 14.953 11.046 -16.994 1.00 68.19 230 CYS A CA 1
ATOM 1671 C C . CYS A 1 230 ? 16.066 11.164 -18.036 1.00 68.19 230 CYS A C 1
ATOM 1673 O O . CYS A 1 230 ? 15.879 11.807 -19.064 1.00 68.19 230 CYS A O 1
ATOM 1675 N N . THR A 1 231 ? 17.251 10.658 -17.703 1.00 67.25 231 THR A N 1
ATOM 1676 C CA . THR A 1 231 ? 18.470 10.867 -18.489 1.00 67.25 231 THR A CA 1
ATOM 1677 C C . THR A 1 231 ? 18.560 9.847 -19.617 1.00 67.25 231 THR A C 1
ATOM 1679 O O . THR A 1 231 ? 18.749 10.232 -20.766 1.00 67.25 231 THR A O 1
ATOM 1682 N N . GLU A 1 232 ? 18.345 8.569 -19.302 1.00 66.38 232 GLU A N 1
ATOM 1683 C CA . GLU A 1 232 ? 18.544 7.453 -20.237 1.00 66.38 232 GLU A CA 1
ATOM 1684 C C . GLU A 1 232 ? 17.438 7.338 -21.298 1.00 66.38 232 GLU A C 1
ATOM 1686 O O . GLU A 1 232 ? 17.661 6.788 -22.372 1.00 66.38 232 GLU A O 1
ATOM 1691 N N . THR A 1 233 ? 16.242 7.878 -21.039 1.00 59.94 233 THR A N 1
ATOM 1692 C CA . THR A 1 233 ? 15.111 7.800 -21.986 1.00 59.94 233 THR A CA 1
ATOM 1693 C C . THR A 1 233 ? 15.001 9.002 -22.930 1.00 59.94 233 THR A C 1
ATOM 1695 O O . THR A 1 233 ? 14.282 8.934 -23.927 1.00 59.94 233 THR A O 1
ATOM 1698 N N . ARG A 1 234 ? 15.768 10.082 -22.698 1.00 53.91 234 ARG A N 1
ATOM 1699 C CA . ARG A 1 234 ? 15.830 11.261 -23.592 1.00 53.91 234 ARG A CA 1
ATOM 1700 C C . ARG A 1 234 ? 16.120 10.928 -25.066 1.00 53.91 234 ARG A C 1
ATOM 1702 O O . ARG A 1 234 ? 15.487 11.554 -25.914 1.00 53.91 234 ARG A O 1
ATOM 1709 N N . PRO A 1 235 ? 17.020 9.985 -25.416 1.00 46.16 235 PRO A N 1
ATOM 1710 C CA . PRO A 1 235 ? 17.318 9.671 -26.815 1.00 46.16 235 PRO A CA 1
ATOM 1711 C C . PRO A 1 235 ? 16.149 9.009 -27.561 1.00 46.16 235 PRO A C 1
ATOM 1713 O O . PRO A 1 235 ? 15.996 9.229 -28.758 1.00 46.16 235 PRO A O 1
ATOM 1716 N N . TYR A 1 236 ? 15.306 8.239 -26.865 1.00 47.91 236 TYR A N 1
ATOM 1717 C CA . TYR A 1 236 ? 14.167 7.519 -27.454 1.00 47.91 236 TYR A CA 1
ATOM 1718 C C . TYR A 1 236 ? 12.923 8.403 -27.644 1.00 47.91 236 TYR A C 1
ATOM 1720 O O . TYR A 1 236 ? 12.039 8.079 -28.434 1.00 47.91 236 TYR A O 1
ATOM 1728 N N . ASN A 1 237 ? 12.885 9.552 -26.967 1.00 46.00 237 ASN A N 1
ATOM 1729 C CA . ASN A 1 237 ? 11.733 10.444 -26.874 1.00 46.00 237 ASN A CA 1
ATOM 1730 C C . ASN A 1 237 ? 11.848 11.698 -27.768 1.00 46.00 237 ASN A C 1
ATOM 1732 O O . ASN A 1 237 ? 11.188 12.699 -27.508 1.00 46.00 237 ASN A O 1
ATOM 1736 N N . GLN A 1 238 ? 12.645 11.690 -28.846 1.00 37.25 238 GLN A N 1
ATOM 1737 C CA . GLN A 1 238 ? 12.847 12.889 -29.688 1.00 37.25 238 GLN A CA 1
ATOM 1738 C C . GLN A 1 238 ? 11.579 13.430 -30.399 1.00 37.25 238 GLN A C 1
ATOM 1740 O O . GLN A 1 238 ? 11.615 14.538 -30.929 1.00 37.25 238 GLN A O 1
ATOM 1745 N N . GLY A 1 239 ? 10.447 12.715 -30.364 1.00 36.81 239 GLY A N 1
ATOM 1746 C CA . GLY A 1 239 ? 9.122 13.220 -30.775 1.00 36.81 239 GLY A CA 1
ATOM 1747 C C . GLY A 1 239 ? 8.130 13.45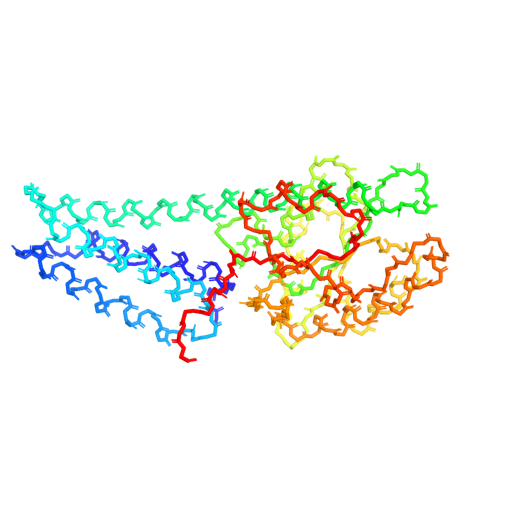6 -29.624 1.00 36.81 239 GLY A C 1
ATOM 1748 O O . GLY A 1 239 ? 7.028 13.949 -29.846 1.00 36.81 239 GLY A O 1
ATOM 1749 N N . SER A 1 240 ? 8.504 13.115 -28.395 1.00 36.56 240 SER A N 1
ATOM 1750 C CA . SER A 1 240 ? 7.687 13.224 -27.189 1.00 36.56 240 SER A CA 1
ATOM 1751 C C . SER A 1 240 ? 8.484 14.010 -26.158 1.00 36.56 240 SER A C 1
ATOM 1753 O O . SER A 1 240 ? 9.330 13.456 -25.458 1.00 36.56 240 SER A O 1
ATOM 1755 N N . ARG A 1 241 ? 8.239 15.321 -26.057 1.00 31.36 241 ARG A N 1
ATOM 1756 C CA . ARG A 1 241 ? 8.671 16.077 -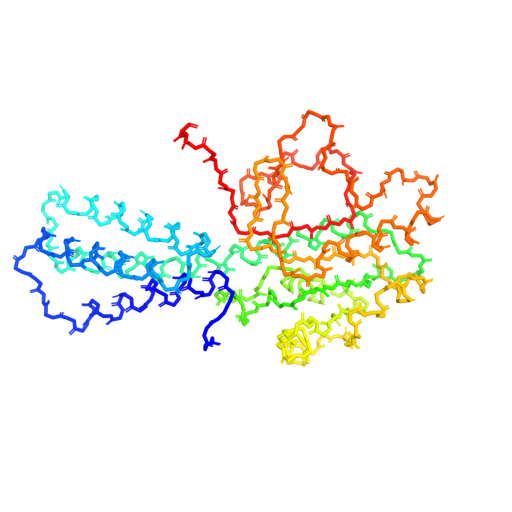24.874 1.00 31.36 241 ARG A CA 1
ATOM 1757 C C . ARG A 1 241 ? 8.130 15.323 -23.669 1.00 31.36 241 ARG A C 1
ATOM 1759 O O . ARG A 1 241 ? 6.917 15.217 -23.601 1.00 31.36 241 ARG A O 1
ATOM 1766 N N . LEU A 1 242 ? 9.003 14.732 -22.854 1.00 32.75 242 LEU A N 1
ATOM 1767 C CA . LEU A 1 242 ? 8.783 14.340 -21.460 1.00 32.75 242 LEU A CA 1
ATOM 1768 C C . LEU A 1 242 ? 10.080 13.742 -20.918 1.00 32.75 242 LEU A C 1
ATOM 1770 O O . LEU A 1 242 ? 10.466 12.602 -21.190 1.00 32.75 242 LEU A O 1
ATOM 1774 N N . THR A 1 243 ? 10.764 14.562 -20.138 1.00 27.31 243 THR A N 1
ATOM 1775 C CA . THR A 1 243 ? 11.733 14.131 -19.141 1.00 27.31 243 THR A CA 1
ATOM 1776 C C . THR A 1 243 ? 10.978 13.554 -17.946 1.00 27.31 243 THR A C 1
ATOM 1778 O O . THR A 1 243 ? 9.863 13.971 -17.659 1.00 27.31 243 THR A O 1
ATOM 1781 N N . ALA A 1 244 ? 11.570 12.611 -17.215 1.00 32.59 244 ALA A N 1
ATOM 1782 C CA . ALA A 1 244 ? 11.044 12.037 -15.965 1.00 32.59 244 ALA A CA 1
ATOM 1783 C C . ALA A 1 244 ? 10.934 13.032 -14.777 1.00 32.59 244 ALA A C 1
ATOM 1785 O O . ALA A 1 244 ? 11.208 12.676 -13.635 1.00 32.59 244 ALA A O 1
ATOM 1786 N N . TYR A 1 245 ? 10.589 14.282 -15.065 1.00 31.42 245 TYR A N 1
ATOM 1787 C CA . TYR A 1 245 ? 10.298 15.382 -14.160 1.00 31.42 245 TYR A CA 1
ATOM 1788 C C . TYR A 1 245 ? 9.551 16.438 -14.989 1.00 31.42 245 TYR A C 1
ATOM 1790 O O . TYR A 1 245 ? 10.176 17.265 -15.642 1.00 31.42 245 TYR A O 1
ATOM 1798 N N . GLU A 1 246 ? 8.222 16.354 -15.018 1.00 29.30 246 GLU A N 1
ATOM 1799 C CA . GLU A 1 246 ? 7.314 17.426 -15.461 1.00 29.30 246 GLU A CA 1
ATOM 1800 C C . GLU A 1 246 ? 5.948 17.242 -14.768 1.00 29.30 246 GLU A C 1
ATOM 1802 O O . GLU A 1 246 ? 4.885 17.151 -15.366 1.00 29.30 246 GLU A O 1
ATOM 1807 N N . LEU A 1 247 ? 5.984 17.169 -13.438 1.00 31.17 247 LEU A N 1
ATOM 1808 C CA . LEU A 1 247 ? 4.898 17.662 -12.594 1.00 31.17 247 LEU A CA 1
ATOM 1809 C C . LEU A 1 247 ? 5.501 18.847 -11.852 1.00 31.17 247 LEU A C 1
ATOM 1811 O O . LEU A 1 247 ? 6.031 18.632 -10.772 1.00 31.17 247 LEU A O 1
ATOM 1815 N N . LEU A 1 248 ? 5.565 20.021 -12.499 1.00 31.70 248 LEU A N 1
ATOM 1816 C CA . LEU A 1 248 ? 5.734 21.371 -11.917 1.00 31.70 248 LEU A CA 1
ATOM 1817 C C . LEU A 1 248 ? 6.201 22.373 -12.993 1.00 31.70 248 LEU A C 1
ATOM 1819 O O . LEU A 1 248 ? 7.376 22.705 -13.065 1.00 31.70 248 LEU A O 1
ATOM 1823 N N . HIS A 1 249 ? 5.277 22.824 -13.844 1.00 25.81 249 HIS A N 1
ATOM 1824 C CA . HIS A 1 249 ? 5.124 24.217 -14.308 1.00 25.81 249 HIS A CA 1
ATOM 1825 C C . HIS A 1 249 ? 4.194 24.257 -15.524 1.00 25.81 249 HIS A C 1
ATOM 1827 O O . HIS A 1 249 ? 4.626 24.249 -16.666 1.00 25.81 249 HIS A O 1
ATOM 1833 N N . ASP A 1 250 ? 2.892 24.211 -15.255 1.00 24.03 250 ASP A N 1
ATOM 1834 C CA . ASP A 1 250 ? 1.945 25.273 -15.607 1.00 24.03 250 ASP A CA 1
ATOM 1835 C C . ASP A 1 250 ? 0.515 24.753 -15.381 1.00 24.03 250 ASP A C 1
ATOM 1837 O O . ASP A 1 250 ? 0.028 23.835 -16.031 1.00 24.03 250 ASP A O 1
ATOM 1841 N N . ARG A 1 251 ? -0.158 25.370 -14.402 1.00 25.66 251 ARG A N 1
ATOM 1842 C CA . ARG A 1 251 ? -1.620 25.380 -14.202 1.00 25.66 251 ARG A CA 1
ATOM 1843 C C . ARG A 1 251 ? -2.384 24.075 -13.910 1.00 25.66 251 ARG A C 1
ATOM 1845 O O . ARG A 1 251 ? -3.579 24.045 -14.190 1.00 25.66 251 ARG A O 1
ATOM 1852 N N . ILE A 1 252 ? -1.816 23.062 -13.247 1.00 27.16 252 ILE A N 1
ATOM 1853 C CA . ILE A 1 252 ? -2.632 21.966 -12.672 1.00 27.16 252 ILE A CA 1
ATOM 1854 C C . ILE A 1 252 ? -2.101 21.550 -11.282 1.00 27.16 252 ILE A C 1
ATOM 1856 O O . ILE A 1 252 ? -0.900 21.317 -11.144 1.00 27.16 252 ILE A O 1
ATOM 1860 N N . PRO A 1 253 ? -2.952 21.476 -10.235 1.00 25.03 253 PRO A N 1
ATOM 1861 C CA . PRO A 1 253 ? -2.544 21.070 -8.891 1.00 25.03 253 PRO A CA 1
ATOM 1862 C C . PRO A 1 253 ? -2.083 19.610 -8.876 1.00 25.03 253 PRO A C 1
ATOM 1864 O O . PRO A 1 253 ? -2.753 18.724 -9.410 1.00 25.03 253 PRO A O 1
ATOM 1867 N N . ALA A 1 254 ? -0.945 19.354 -8.235 1.00 26.44 254 ALA A N 1
ATOM 1868 C CA . ALA A 1 254 ? -0.368 18.025 -8.178 1.00 26.44 254 ALA A CA 1
ATOM 1869 C C . ALA A 1 254 ? -1.294 17.048 -7.450 1.00 26.44 254 ALA A C 1
ATOM 1871 O O . ALA A 1 254 ? -1.727 17.287 -6.318 1.00 26.44 254 ALA A O 1
ATOM 1872 N N . THR A 1 255 ? -1.633 15.964 -8.141 1.00 30.39 255 THR A N 1
ATOM 1873 C CA . THR A 1 255 ? -2.694 15.055 -7.723 1.00 30.39 255 THR A CA 1
ATOM 1874 C C . THR A 1 255 ? -2.201 13.617 -7.813 1.00 30.39 255 THR A C 1
ATOM 1876 O O . THR A 1 255 ? -1.837 13.123 -8.876 1.00 30.39 255 THR A O 1
ATOM 1879 N N . LEU A 1 256 ? -2.182 12.977 -6.648 1.00 34.12 256 LEU A N 1
ATOM 1880 C CA . LEU A 1 256 ? -2.068 11.543 -6.429 1.00 34.12 256 LEU A CA 1
ATOM 1881 C C . LEU A 1 256 ? -3.345 10.855 -6.929 1.00 34.12 256 LEU A C 1
ATOM 1883 O O . LEU A 1 256 ? -4.424 11.432 -6.807 1.00 34.12 256 LEU A O 1
ATOM 1887 N N . ILE A 1 257 ? -3.249 9.623 -7.429 1.00 29.62 257 ILE A N 1
ATOM 1888 C CA . ILE A 1 257 ? -4.420 8.797 -7.756 1.00 29.62 257 ILE A CA 1
ATOM 1889 C C . ILE A 1 257 ? -5.164 8.469 -6.444 1.00 29.62 257 ILE A C 1
ATOM 1891 O O . ILE A 1 257 ? -4.867 7.472 -5.797 1.00 29.62 257 ILE A O 1
ATOM 1895 N N . CYS A 1 258 ? -6.102 9.332 -6.040 1.00 26.11 258 CYS A N 1
ATOM 1896 C CA . CYS A 1 258 ? -7.216 8.999 -5.155 1.00 26.11 258 CYS A CA 1
ATOM 1897 C C . CYS A 1 258 ? -8.515 9.059 -5.978 1.00 26.11 258 CYS A C 1
ATOM 1899 O O . CYS A 1 258 ? -8.616 9.834 -6.935 1.00 26.11 258 CYS A O 1
ATOM 1901 N N . ASP A 1 259 ? -9.474 8.199 -5.638 1.00 29.03 259 ASP A N 1
ATOM 1902 C CA . ASP A 1 259 ? -10.608 7.750 -6.465 1.00 29.03 259 ASP A CA 1
ATOM 1903 C C . ASP A 1 259 ? -11.499 8.832 -7.117 1.00 29.03 259 ASP A C 1
ATOM 1905 O O . ASP A 1 259 ? -12.306 8.509 -7.986 1.00 29.03 259 ASP A O 1
ATOM 1909 N N . SER A 1 260 ? -11.366 10.117 -6.778 1.00 26.73 260 SER A N 1
ATOM 1910 C CA . SER A 1 260 ? -12.228 11.192 -7.295 1.00 26.73 260 SER A CA 1
ATOM 1911 C C . SER A 1 260 ? -11.641 12.045 -8.429 1.00 26.73 260 SER A C 1
ATOM 1913 O O . SER A 1 260 ? -12.358 12.884 -8.971 1.00 26.73 260 SER A O 1
ATOM 1915 N N . MET A 1 261 ? -10.378 11.858 -8.841 1.00 32.81 261 MET A N 1
ATOM 1916 C CA . MET A 1 261 ? -9.728 12.753 -9.828 1.00 32.81 261 MET A CA 1
ATOM 1917 C C . MET A 1 261 ? -9.228 12.078 -11.115 1.00 32.81 261 MET A C 1
ATOM 1919 O O . MET A 1 261 ? -8.584 12.725 -11.942 1.00 32.81 261 MET A O 1
ATOM 1923 N N . VAL A 1 262 ? -9.591 10.814 -11.351 1.00 34.09 262 VAL A N 1
ATOM 1924 C CA . VAL A 1 262 ? -9.254 10.100 -12.598 1.00 34.09 262 VAL A CA 1
ATOM 1925 C C . VAL A 1 262 ? -9.926 10.741 -13.823 1.00 34.09 262 VAL A C 1
ATOM 1927 O O . VAL A 1 262 ? -9.307 10.823 -14.875 1.00 34.09 262 VAL A O 1
ATOM 1930 N N . ALA A 1 263 ? -11.133 11.304 -13.697 1.00 30.84 263 ALA A N 1
ATOM 1931 C CA . ALA A 1 263 ? -11.843 11.910 -14.832 1.00 30.84 263 ALA A CA 1
ATOM 1932 C C . ALA A 1 263 ? -11.210 13.219 -15.359 1.00 30.84 263 ALA A C 1
ATOM 1934 O O . ALA A 1 263 ? -11.369 13.540 -16.533 1.00 30.84 263 ALA A O 1
ATOM 1935 N N . ALA A 1 264 ? -10.481 13.967 -14.521 1.00 31.03 264 ALA A N 1
ATOM 1936 C CA . ALA A 1 264 ? -9.913 15.271 -14.890 1.00 31.03 264 ALA A CA 1
ATOM 1937 C C . ALA A 1 264 ? -8.472 15.185 -15.435 1.00 31.03 264 ALA A C 1
ATOM 1939 O O . ALA A 1 264 ? -8.050 16.049 -16.201 1.00 31.03 264 ALA A O 1
ATOM 1940 N N . LEU A 1 265 ? -7.723 14.136 -15.075 1.00 34.41 265 LEU A N 1
ATOM 1941 C CA . LEU A 1 265 ? -6.342 13.902 -15.527 1.00 34.41 265 LEU A CA 1
ATOM 1942 C C . LEU A 1 265 ? -6.255 13.323 -16.954 1.00 34.41 265 LEU A C 1
ATOM 1944 O O . LEU A 1 265 ? -5.205 13.403 -17.587 1.00 34.41 265 LEU A O 1
ATOM 1948 N N . LEU A 1 266 ? -7.358 12.791 -17.492 1.00 36.06 266 LEU A N 1
ATOM 1949 C CA . LEU A 1 266 ? -7.427 12.143 -18.811 1.00 36.06 266 LEU A CA 1
ATOM 1950 C C . LEU A 1 266 ? -7.375 13.113 -20.013 1.00 36.06 266 LEU A C 1
ATOM 1952 O O . LEU A 1 266 ? -7.424 12.664 -21.154 1.00 36.06 266 LEU A O 1
ATOM 1956 N N . ALA A 1 267 ? -7.254 14.427 -19.792 1.00 30.17 267 ALA A N 1
ATOM 1957 C CA . ALA A 1 267 ? -7.343 15.434 -20.855 1.00 30.17 267 ALA A CA 1
ATOM 1958 C C . ALA A 1 267 ? -5.996 15.916 -21.446 1.00 30.17 267 ALA A C 1
ATOM 1960 O O . ALA A 1 267 ? -6.025 16.655 -22.427 1.00 30.17 267 ALA A O 1
ATOM 1961 N N . THR A 1 268 ? -4.825 15.550 -20.894 1.00 36.56 268 THR A N 1
ATOM 1962 C CA . THR A 1 268 ? -3.554 16.242 -2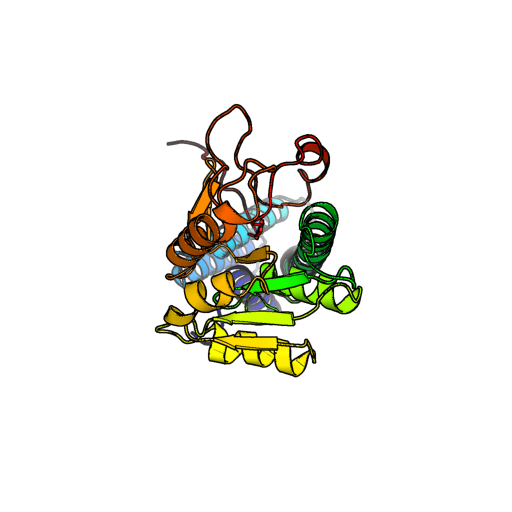1.243 1.00 36.56 268 THR A CA 1
ATOM 1963 C C . THR A 1 268 ? -2.434 15.391 -21.861 1.00 36.56 268 THR A C 1
ATOM 1965 O O . THR A 1 268 ? -1.456 15.959 -22.337 1.00 36.56 268 THR A O 1
ATOM 1968 N N . GLY A 1 269 ? -2.561 14.061 -21.936 1.00 31.16 269 GLY A N 1
ATOM 1969 C CA . GLY A 1 269 ? -1.736 13.214 -22.823 1.00 31.16 269 GLY A CA 1
ATOM 1970 C C . GLY A 1 269 ? -0.211 13.199 -22.600 1.00 31.16 269 GLY A C 1
ATOM 1971 O O . GLY A 1 269 ? 0.520 12.941 -23.555 1.00 31.16 269 GLY A O 1
ATOM 1972 N N . GLN A 1 270 ? 0.295 13.486 -21.391 1.00 32.72 270 GLN A N 1
ATOM 1973 C CA . GLN A 1 270 ? 1.737 13.696 -21.171 1.00 32.72 270 GLN A CA 1
ATOM 1974 C C . GLN A 1 270 ? 2.310 13.124 -19.850 1.00 32.72 270 GLN A C 1
ATOM 1976 O O . GLN A 1 270 ? 2.881 13.869 -19.063 1.00 32.72 270 GLN A O 1
ATOM 1981 N N . VAL A 1 271 ? 2.224 11.809 -19.570 1.00 35.94 271 VAL A N 1
ATOM 1982 C CA . VAL A 1 271 ? 2.930 11.219 -18.398 1.00 35.94 271 VAL A CA 1
ATOM 1983 C C . VAL A 1 271 ? 3.394 9.770 -18.638 1.00 35.94 271 VAL A C 1
ATOM 1985 O O . VAL A 1 271 ? 2.564 8.904 -18.907 1.00 35.94 271 VAL A O 1
ATOM 1988 N N . HIS A 1 272 ? 4.696 9.487 -18.442 1.00 42.00 272 HIS A N 1
ATOM 1989 C CA . HIS A 1 272 ? 5.315 8.142 -18.559 1.00 42.00 272 HIS A CA 1
ATOM 1990 C C . HIS A 1 272 ? 5.965 7.604 -17.258 1.00 42.00 272 HIS A C 1
ATOM 1992 O O . HIS A 1 272 ? 6.613 6.557 -17.270 1.00 42.00 272 HIS A O 1
ATOM 1998 N N . ALA A 1 273 ? 5.802 8.295 -16.124 1.00 36.00 273 ALA A N 1
ATOM 1999 C CA . ALA A 1 273 ? 6.198 7.812 -14.797 1.00 36.00 273 ALA A CA 1
ATOM 2000 C C . ALA A 1 273 ? 5.021 7.985 -13.833 1.00 36.00 273 ALA A C 1
ATOM 2002 O O . ALA A 1 273 ? 4.487 9.085 -13.706 1.00 36.00 273 ALA A O 1
ATOM 2003 N N . VAL A 1 274 ? 4.603 6.903 -13.172 1.00 45.41 274 VAL A N 1
ATOM 2004 C CA . VAL A 1 274 ? 3.430 6.923 -12.287 1.00 45.41 274 VAL A CA 1
ATOM 2005 C C . VAL A 1 274 ? 3.900 6.805 -10.841 1.00 45.41 274 VAL A C 1
ATOM 2007 O O . VAL A 1 274 ? 4.439 5.776 -10.426 1.00 45.41 274 VAL A O 1
ATOM 2010 N N . VAL A 1 275 ? 3.697 7.872 -10.069 1.00 46.53 275 VAL A N 1
ATOM 2011 C CA . VAL A 1 275 ? 3.811 7.834 -8.610 1.00 46.53 275 VAL A CA 1
ATOM 2012 C C . VAL A 1 275 ? 2.444 7.496 -8.045 1.00 46.53 275 VAL A C 1
ATOM 2014 O O . VAL A 1 275 ? 1.455 8.167 -8.333 1.00 46.53 275 VAL A O 1
ATOM 2017 N N . VAL A 1 276 ? 2.400 6.457 -7.220 1.00 44.41 276 VAL A N 1
ATOM 2018 C CA . VAL A 1 276 ? 1.165 5.978 -6.618 1.00 44.41 276 VAL A CA 1
ATOM 2019 C C . VAL A 1 276 ? 1.268 6.100 -5.104 1.00 44.41 276 VAL A C 1
ATOM 2021 O O . VAL A 1 276 ? 2.134 5.487 -4.479 1.00 44.41 276 VAL A O 1
ATOM 2024 N N . GLY A 1 277 ? 0.367 6.863 -4.497 1.00 33.72 277 GLY A N 1
ATOM 2025 C CA . GLY A 1 277 ? 0.253 6.970 -3.047 1.00 33.72 277 GLY A CA 1
ATOM 2026 C C . GLY A 1 277 ? -1.206 7.021 -2.613 1.00 33.72 277 GLY A C 1
ATOM 2027 O O . GLY A 1 277 ? -2.093 7.177 -3.444 1.00 33.72 277 GLY A O 1
ATOM 2028 N N . ALA A 1 278 ? -1.433 6.877 -1.310 1.00 34.31 278 ALA A N 1
ATOM 2029 C CA . ALA A 1 278 ? -2.773 6.700 -0.762 1.00 34.31 278 ALA A CA 1
ATOM 2030 C C . ALA A 1 278 ? -3.505 8.011 -0.410 1.00 34.31 278 ALA A C 1
ATOM 2032 O O . ALA A 1 278 ? -4.722 8.008 -0.462 1.00 34.31 278 ALA A O 1
ATOM 2033 N N . ASP A 1 279 ? -2.823 9.126 -0.093 1.00 37.41 279 ASP A N 1
ATOM 2034 C CA . ASP A 1 279 ? -3.502 10.333 0.420 1.00 37.41 279 ASP A CA 1
ATOM 2035 C C . ASP A 1 279 ? -2.840 11.674 0.042 1.00 37.41 279 ASP A C 1
ATOM 2037 O O . ASP A 1 279 ? -1.612 11.806 0.035 1.00 37.41 279 ASP A O 1
ATOM 2041 N N . ARG A 1 280 ? -3.680 12.702 -0.178 1.00 34.44 280 ARG A N 1
ATOM 2042 C CA . ARG A 1 280 ? -3.317 14.128 -0.302 1.00 34.44 280 ARG A CA 1
ATOM 2043 C C . ARG A 1 280 ? -3.454 14.807 1.064 1.00 34.44 280 ARG A C 1
ATOM 2045 O O . ARG A 1 280 ? -4.495 14.690 1.700 1.00 34.44 280 ARG A O 1
ATOM 2052 N N . VAL A 1 281 ? -2.455 15.581 1.490 1.00 33.78 281 VAL A N 1
ATOM 2053 C CA . VAL A 1 281 ? -2.621 16.520 2.614 1.00 33.78 281 VAL A CA 1
ATOM 2054 C C . VAL A 1 281 ? -3.052 17.865 2.035 1.00 33.78 281 VAL A C 1
ATOM 2056 O O . VAL A 1 281 ? -2.256 18.551 1.394 1.00 33.78 281 VAL A O 1
ATOM 2059 N N . THR A 1 282 ? -4.315 18.249 2.226 1.00 30.69 282 THR A N 1
ATOM 2060 C CA . THR A 1 282 ? -4.701 19.659 2.108 1.00 30.69 282 THR A CA 1
ATOM 2061 C C . THR A 1 282 ? -4.106 20.380 3.308 1.00 30.69 282 THR A C 1
ATOM 2063 O O . THR A 1 282 ? -4.405 20.017 4.445 1.00 30.69 282 THR A O 1
ATOM 2066 N N . ALA A 1 283 ? -3.237 21.361 3.067 1.00 30.12 283 ALA A N 1
ATOM 2067 C CA . ALA A 1 283 ? -2.794 22.269 4.113 1.00 30.12 283 ALA A CA 1
ATOM 2068 C C . ALA A 1 283 ? -4.020 23.046 4.613 1.00 30.12 283 ALA A C 1
ATOM 2070 O O . ALA A 1 283 ? -4.435 24.023 3.996 1.00 30.12 283 ALA A O 1
ATOM 2071 N N . ASN A 1 284 ? -4.636 22.569 5.690 1.00 30.05 284 ASN A N 1
ATOM 2072 C CA . ASN A 1 284 ? -5.487 23.405 6.516 1.00 30.05 284 ASN A CA 1
ATOM 2073 C C . ASN A 1 284 ? -4.576 24.039 7.564 1.00 30.05 284 ASN A C 1
ATOM 2075 O O . ASN A 1 284 ? -4.095 23.326 8.437 1.00 30.05 284 ASN A O 1
ATOM 2079 N N . GLY A 1 285 ? -4.347 25.344 7.385 1.00 33.44 285 GLY A N 1
ATOM 2080 C CA . GLY A 1 285 ? -3.982 26.343 8.392 1.00 33.44 285 GLY A CA 1
ATOM 2081 C C . GLY A 1 285 ? -2.864 26.001 9.372 1.00 33.44 285 GLY A C 1
ATOM 2082 O O . GLY A 1 285 ? -3.118 25.335 10.366 1.00 33.44 285 GLY A O 1
ATOM 2083 N N . ASP A 1 286 ? -1.682 26.557 9.111 1.00 30.27 286 ASP A N 1
ATOM 2084 C CA . ASP A 1 286 ? -1.076 27.591 9.965 1.00 30.27 286 ASP A CA 1
ATOM 2085 C C . ASP A 1 286 ? -0.420 28.643 9.053 1.00 30.27 286 ASP A C 1
ATOM 2087 O O . ASP A 1 286 ? 0.204 28.233 8.042 1.00 30.27 286 ASP A O 1
#

Radius of gyration: 21.05 Å; chains: 1; bounding box: 54×44×64 Å

InterPro domains:
  IPR000649 Initiation factor 2B-related [PF01008] (2-226)
  IPR000649 Initiation factor 2B-related [PF01008] (228-286)
  IPR005251 Methylthioribose-1-phosphate isomerase [TIGR00512] (1-226)
  IPR011559 Initiation factor 2B alpha/beta/delta [TIGR00524] (1-226)
  IPR027363 Methylthioribose-1-phosphate isomerase, N-terminal [G3DSA:1.20.120.420] (1-116)
  IPR037171 NagB/RpiA transferase-like [SSF100950] (1-227)
  IPR037171 NagB/RpiA transferase-like [SSF100950] (227-286)
  IPR042529 Initiation factor 2B-like, C-terminal [G3DSA:3.40.50.10470] (120-226)
  IPR042529 Initiation factor 2B-like, C-terminal [G3DSA:3.40.50.10470] (227-286)

Secondary structure (DSSP, 8-state):
--S-SHHHHHHHHHHHHHHHHHHSPPPSSHHHHHHHHHHHHHHHHTT-TT-HHHHHHHHHHHHHHHHHHH-TT--HHHHHHHHHHHHHHHHHHHHHHHHHHHHHHHHHHHHHPPPSSTT-PEEEEE-S--STTTSSSS-SHHHHHHHHHHTT-EEEEEEE--TTTTHIIIIIHHHHHHTT--EEEE-GGGHHHHHHTT---EEEE--SEE-TT--EE-STTHHHHHHHHHHHTTTTTTTS---S--SSSSS-------TTSHHHHTTS----EEE--S-B------

Sequence (286 aa):
MKVRGAPAIAMVAALGLAAELCRTELPSSRAELAALVHKRLDYLKTSRPTAVNLANMAAHLGRTVDTLAQKNGLSVQAMRDAICGEAEGMLAADVAANQAIGRYGAEHMVANCRTAAGDGKLGVLTHCNTGSLATAGYGTALGVVRRLHESGQLARAFCTETRPYNQGSRLTAYELLHDRIPATLICDSMVAALLATGQVHAVVVGADRVTANGDTANKIGTYQLARAFCTETRPYNQGSRLTAYELLHDRIPATLICDSMVAALLATGQVHAVVVGADRVTANGD

Organism: Amblyomma triste (NCBI:txid251400)

pLDDT: mean 79.19, std 23.61, range [24.03, 98.75]

Foldseek 3Di:
DQAAALARLQLCLLLVLLVVLVVDDQDPALVVVLVVLLVSLVVSCVPDVLRVSSVVSSVVLNVLSVVQRPDPPQDSVNSSVSSSVVSVVSLVVQAVQQLVLLVLLLVVQLVFFDQPDDDSAAEEEEEADFAVSRHSHCGHLVVVLVSCVVVVRHPEYEYELQPDVRRCVPPVVVVCVVSVGHYDYHHLVCLLVVLLVSRHRAYEYEASDAEFLGDGHDRPSPVVNLQSNQPNCVVVQPVAPDGSDPSDDDDDTHDAPDPPCSVPVVPPSHDRYHYHYDDYDDPDDD